Protein AF-A0A968CKF8-F1 (afdb_monomer_lite)

Structure (mmCIF, N/CA/C/O backbone):
data_AF-A0A968CKF8-F1
#
_entry.id   AF-A0A968CKF8-F1
#
loop_
_atom_site.group_PDB
_atom_site.id
_atom_site.type_symbol
_atom_site.label_atom_id
_atom_site.label_alt_id
_atom_site.label_comp_id
_atom_site.label_asym_id
_atom_site.label_entity_id
_atom_site.label_seq_id
_atom_site.pdbx_PDB_ins_code
_atom_site.Cartn_x
_atom_site.Cartn_y
_atom_site.Cartn_z
_atom_site.occupancy
_atom_site.B_iso_or_equiv
_atom_site.auth_seq_id
_atom_site.auth_comp_id
_atom_site.auth_asym_id
_atom_site.auth_atom_id
_atom_site.pdbx_PDB_model_num
ATOM 1 N N . MET A 1 1 ? 11.014 -25.000 -16.091 1.00 48.25 1 MET A N 1
ATOM 2 C CA . MET A 1 1 ? 10.231 -24.076 -15.233 1.00 48.25 1 MET A CA 1
ATOM 3 C C . MET A 1 1 ? 10.380 -24.287 -13.712 1.00 48.25 1 MET A C 1
ATOM 5 O O . MET A 1 1 ? 10.235 -23.308 -13.002 1.00 48.25 1 MET A O 1
ATOM 9 N N . ARG A 1 2 ? 10.737 -25.471 -13.169 1.00 45.28 2 ARG A N 1
ATOM 10 C CA . ARG A 1 2 ? 10.924 -25.675 -11.702 1.00 45.28 2 ARG A CA 1
ATOM 11 C C . ARG A 1 2 ? 12.274 -25.218 -11.106 1.00 45.28 2 ARG A C 1
ATOM 13 O O . ARG A 1 2 ? 12.346 -24.964 -9.912 1.00 45.28 2 ARG A O 1
ATOM 20 N N . ALA A 1 3 ? 13.331 -25.081 -11.911 1.00 46.91 3 ALA A N 1
ATOM 21 C CA . ALA A 1 3 ? 14.690 -24.826 -11.405 1.00 46.91 3 ALA A CA 1
ATOM 22 C C . ALA A 1 3 ? 14.999 -23.353 -11.050 1.00 46.91 3 ALA A C 1
ATOM 24 O O . ALA A 1 3 ? 15.989 -23.088 -10.374 1.00 46.91 3 ALA A O 1
ATOM 25 N N . GLY A 1 4 ? 14.178 -22.393 -11.494 1.00 49.25 4 GLY A N 1
ATOM 26 C CA . GLY A 1 4 ? 14.402 -20.965 -11.226 1.00 49.25 4 GLY A CA 1
ATOM 27 C C . GLY A 1 4 ? 13.931 -20.527 -9.838 1.00 49.25 4 GLY A C 1
ATOM 28 O O . GLY A 1 4 ? 14.611 -19.754 -9.174 1.00 49.25 4 GLY A O 1
ATOM 29 N N . PHE A 1 5 ? 12.807 -21.076 -9.369 1.00 45.41 5 PHE A N 1
ATOM 30 C CA . PHE A 1 5 ? 12.197 -20.666 -8.103 1.00 45.41 5 PHE A CA 1
ATOM 31 C C . PHE A 1 5 ? 13.026 -21.094 -6.883 1.00 45.41 5 PHE A C 1
ATOM 33 O O . PHE A 1 5 ? 13.242 -20.301 -5.976 1.00 45.41 5 PHE A O 1
ATOM 40 N N . PHE A 1 6 ? 13.589 -22.309 -6.887 1.00 49.12 6 PHE A N 1
ATOM 41 C CA . PHE A 1 6 ? 14.465 -22.757 -5.795 1.00 49.12 6 PHE A CA 1
ATOM 42 C C . PHE A 1 6 ? 15.816 -22.028 -5.760 1.00 49.12 6 PHE A C 1
ATOM 44 O O . PHE A 1 6 ? 16.377 -21.872 -4.682 1.00 49.12 6 PHE A O 1
ATOM 51 N N . LYS A 1 7 ? 16.316 -21.510 -6.892 1.00 48.66 7 LYS A N 1
ATOM 52 C CA . LYS A 1 7 ? 17.554 -20.709 -6.910 1.00 48.66 7 LYS A CA 1
ATOM 53 C C . LYS A 1 7 ? 17.396 -19.326 -6.271 1.00 48.66 7 LYS A C 1
ATOM 55 O O . LYS A 1 7 ? 18.380 -18.779 -5.785 1.00 48.66 7 LYS A O 1
ATOM 60 N N . PHE A 1 8 ? 16.173 -18.791 -6.213 1.00 48.59 8 PHE A N 1
ATOM 61 C CA . PHE A 1 8 ? 15.865 -17.571 -5.459 1.00 48.59 8 PHE A CA 1
ATOM 62 C C . PHE A 1 8 ? 16.032 -17.775 -3.943 1.00 48.59 8 PHE A C 1
ATOM 64 O O . PHE A 1 8 ? 16.445 -16.864 -3.236 1.00 48.59 8 PHE A O 1
ATOM 71 N N . LEU A 1 9 ? 15.786 -18.993 -3.445 1.00 49.47 9 LEU A N 1
ATOM 72 C CA . LEU A 1 9 ? 16.013 -19.345 -2.039 1.00 49.47 9 LEU A CA 1
ATOM 73 C C . LEU A 1 9 ? 17.492 -19.610 -1.716 1.00 49.47 9 LEU A C 1
ATOM 75 O O . LEU A 1 9 ? 17.856 -19.677 -0.547 1.00 49.47 9 LEU A O 1
ATOM 79 N N . THR A 1 10 ? 18.351 -19.740 -2.730 1.00 53.88 10 THR A N 1
ATOM 80 C CA . THR A 1 10 ? 19.791 -19.982 -2.564 1.00 53.88 10 THR A CA 1
ATOM 81 C C . THR A 1 10 ? 20.634 -18.766 -2.943 1.00 53.88 10 THR A C 1
ATOM 83 O O . THR A 1 10 ? 21.765 -18.935 -3.402 1.00 53.88 10 THR A O 1
ATOM 86 N N . VAL A 1 11 ? 20.111 -17.540 -2.797 1.00 54.94 11 VAL A N 1
ATOM 87 C CA . VAL A 1 11 ? 20.952 -16.336 -2.882 1.00 54.94 11 VAL A CA 1
ATOM 88 C C . VAL A 1 11 ? 22.049 -16.490 -1.825 1.00 54.94 11 VAL A C 1
ATOM 90 O O . VAL A 1 11 ? 21.721 -16.672 -0.648 1.00 54.94 11 VAL A O 1
ATOM 93 N N . PRO A 1 12 ? 23.340 -16.482 -2.204 1.00 51.28 12 PRO A N 1
ATOM 94 C CA . PRO A 1 12 ? 24.412 -16.645 -1.239 1.00 51.28 12 PRO A CA 1
ATOM 95 C C . PRO A 1 12 ? 24.326 -15.480 -0.251 1.00 51.28 12 PRO A C 1
ATOM 97 O O . PRO A 1 12 ? 24.642 -14.343 -0.589 1.00 51.28 12 PRO A O 1
ATOM 100 N N . CYS A 1 13 ? 23.884 -15.767 0.977 1.00 57.72 13 CYS A N 1
ATOM 101 C CA . CYS A 1 13 ? 23.745 -14.832 2.101 1.00 57.72 13 CYS A CA 1
ATOM 102 C C . CYS A 1 13 ? 25.108 -14.344 2.626 1.00 57.72 13 CYS A C 1
ATOM 104 O O . CYS A 1 13 ? 25.319 -14.214 3.828 1.00 57.72 13 CYS A O 1
ATOM 106 N N . ARG A 1 14 ? 26.078 -14.142 1.734 1.00 64.44 14 ARG A N 1
ATOM 107 C CA . ARG A 1 14 ? 27.457 -13.824 2.085 1.00 64.44 14 ARG A CA 1
ATOM 108 C C . ARG A 1 14 ? 27.617 -12.357 2.481 1.00 64.44 14 ARG A C 1
ATOM 110 O O . ARG A 1 14 ? 28.500 -12.052 3.272 1.00 64.44 14 ARG A O 1
ATOM 117 N N . ASP A 1 15 ? 26.755 -11.472 1.980 1.00 77.19 15 ASP A N 1
ATOM 118 C CA . ASP A 1 15 ? 26.669 -10.099 2.472 1.00 77.19 15 ASP A CA 1
ATOM 119 C C . ASP A 1 15 ? 25.696 -10.030 3.659 1.00 77.19 15 ASP A C 1
ATOM 121 O O . ASP A 1 15 ? 24.471 -10.115 3.508 1.00 77.19 15 ASP A O 1
ATOM 125 N N . THR A 1 16 ? 26.254 -9.863 4.858 1.00 80.94 16 THR A N 1
ATOM 126 C CA . THR A 1 16 ? 25.508 -9.723 6.114 1.00 80.94 16 THR A CA 1
ATOM 127 C C . THR A 1 16 ? 24.508 -8.569 6.085 1.00 80.94 16 THR A C 1
ATOM 129 O O . THR A 1 16 ? 23.490 -8.644 6.775 1.00 80.94 16 THR A O 1
ATOM 132 N N . ARG A 1 17 ? 24.735 -7.523 5.278 1.00 77.19 17 ARG A N 1
ATOM 133 C CA . ARG A 1 17 ? 23.826 -6.368 5.168 1.00 77.19 17 ARG A CA 1
ATOM 134 C C . ARG A 1 17 ? 22.555 -6.731 4.411 1.00 77.19 17 ARG A C 1
ATOM 136 O O . ARG A 1 17 ? 21.459 -6.414 4.867 1.00 77.19 17 ARG A O 1
ATOM 143 N N . ILE A 1 18 ? 22.697 -7.427 3.281 1.00 72.25 18 ILE A N 1
ATOM 144 C CA . ILE A 1 18 ? 21.557 -7.896 2.480 1.00 72.25 18 ILE A CA 1
ATOM 145 C C . ILE A 1 18 ? 20.748 -8.907 3.289 1.00 72.25 18 ILE A C 1
ATOM 147 O O . ILE A 1 18 ? 19.523 -8.814 3.339 1.00 72.25 18 ILE A O 1
ATOM 151 N N . PHE A 1 19 ? 21.426 -9.824 3.981 1.00 77.75 19 PHE A N 1
ATOM 152 C CA . PHE A 1 19 ? 20.761 -10.778 4.862 1.00 77.75 19 PHE A CA 1
ATOM 153 C C . PHE A 1 19 ? 19.977 -10.077 5.980 1.00 77.75 19 PHE A C 1
ATOM 155 O O . PHE A 1 19 ? 18.804 -10.383 6.181 1.00 77.75 19 PHE A O 1
ATOM 162 N N . ALA A 1 20 ? 20.572 -9.088 6.656 1.00 80.00 20 ALA A N 1
ATOM 163 C CA . ALA A 1 20 ? 19.886 -8.316 7.691 1.00 80.00 20 ALA A CA 1
ATOM 164 C C . ALA A 1 20 ? 18.645 -7.583 7.150 1.00 80.00 20 ALA A C 1
ATOM 166 O O . ALA A 1 20 ? 17.598 -7.599 7.797 1.00 80.00 20 ALA A O 1
ATOM 167 N N . LEU A 1 21 ? 18.728 -6.997 5.949 1.00 73.38 21 LEU A N 1
ATOM 168 C CA . LEU A 1 21 ? 17.579 -6.371 5.288 1.00 73.38 21 LEU A CA 1
ATOM 169 C C . LEU A 1 21 ? 16.483 -7.390 4.957 1.00 73.38 21 LEU A C 1
ATOM 171 O O . LEU A 1 21 ? 15.316 -7.132 5.243 1.00 73.38 21 LEU A O 1
ATOM 175 N N . LEU A 1 22 ? 16.838 -8.554 4.406 1.00 78.06 22 LEU A N 1
ATOM 176 C CA . LEU A 1 22 ? 15.876 -9.619 4.106 1.00 78.06 22 LEU A CA 1
ATOM 177 C C . LEU A 1 22 ? 15.194 -10.146 5.370 1.00 78.06 22 LEU A C 1
ATOM 179 O O . LEU A 1 22 ? 13.980 -10.332 5.366 1.00 78.06 22 LEU A O 1
ATOM 183 N N . VAL A 1 23 ? 15.945 -10.339 6.457 1.00 83.38 23 VAL A N 1
ATOM 184 C CA . VAL A 1 23 ? 15.391 -10.742 7.757 1.00 83.38 23 VAL A CA 1
ATOM 185 C C . VAL A 1 23 ? 14.448 -9.668 8.293 1.00 83.38 23 VAL A C 1
ATOM 187 O O . VAL A 1 23 ? 13.343 -9.995 8.718 1.00 83.38 23 VAL A O 1
ATOM 190 N N . PHE A 1 24 ? 14.836 -8.393 8.229 1.00 83.00 24 PHE A N 1
ATOM 191 C CA . PHE A 1 24 ? 14.003 -7.283 8.690 1.00 83.00 24 PHE A CA 1
ATOM 192 C C . PHE A 1 24 ? 12.686 -7.184 7.904 1.00 83.00 24 PHE A C 1
ATOM 194 O O . PHE A 1 24 ? 11.608 -7.141 8.498 1.00 83.00 24 PHE A O 1
ATOM 201 N N . PHE A 1 25 ? 12.755 -7.208 6.571 1.00 79.44 25 PHE A N 1
ATOM 202 C CA . PHE A 1 25 ? 11.571 -7.159 5.711 1.00 79.44 25 PHE A CA 1
ATOM 203 C C . PHE A 1 25 ? 10.705 -8.411 5.836 1.00 79.44 25 PHE A C 1
ATOM 205 O O . PHE A 1 25 ? 9.482 -8.302 5.912 1.00 79.44 25 PHE A O 1
ATOM 212 N N . GLY A 1 26 ? 11.328 -9.588 5.900 1.00 82.56 26 GLY A N 1
ATOM 213 C CA . GLY A 1 26 ? 10.639 -10.858 6.098 1.00 82.56 26 GLY A CA 1
ATOM 214 C C . GLY A 1 26 ? 9.898 -10.902 7.432 1.00 82.56 26 GLY A C 1
ATOM 215 O O . GLY A 1 26 ? 8.732 -11.287 7.466 1.00 82.56 26 GLY A O 1
ATOM 216 N N . ALA A 1 27 ? 10.527 -10.433 8.512 1.00 84.25 27 ALA A N 1
ATOM 217 C CA . ALA A 1 27 ? 9.891 -10.316 9.820 1.00 84.25 27 ALA A CA 1
ATOM 218 C C . ALA A 1 27 ? 8.735 -9.303 9.804 1.00 84.25 27 ALA A C 1
ATOM 220 O O . ALA A 1 27 ? 7.652 -9.616 10.293 1.00 84.25 27 ALA A O 1
ATOM 221 N N . GLY A 1 28 ? 8.923 -8.125 9.197 1.00 81.31 28 GLY A N 1
ATOM 222 C CA . GLY A 1 28 ? 7.862 -7.120 9.052 1.00 81.31 28 GLY A CA 1
ATOM 223 C C . GLY A 1 28 ? 6.651 -7.638 8.268 1.00 81.31 28 GLY A C 1
ATOM 224 O O . GLY A 1 28 ? 5.506 -7.439 8.682 1.00 81.31 28 GLY A O 1
ATOM 225 N N . LEU A 1 29 ? 6.891 -8.379 7.184 1.00 83.00 29 LEU A N 1
ATOM 226 C CA . LEU A 1 29 ? 5.844 -9.030 6.395 1.00 83.00 29 LEU A CA 1
ATOM 227 C C . LEU A 1 29 ? 5.144 -10.143 7.189 1.00 83.00 29 LEU A C 1
ATOM 229 O O . LEU A 1 29 ? 3.917 -10.182 7.231 1.00 83.00 29 LEU A O 1
ATOM 233 N N . ALA A 1 30 ? 5.904 -11.016 7.853 1.00 84.38 30 ALA A N 1
ATOM 234 C CA . ALA A 1 30 ? 5.351 -12.095 8.668 1.00 84.38 30 ALA A CA 1
ATOM 235 C C . ALA A 1 30 ? 4.478 -11.555 9.809 1.00 84.38 30 ALA A C 1
ATOM 237 O O . ALA A 1 30 ? 3.377 -12.058 10.023 1.00 84.38 30 ALA A O 1
ATOM 238 N N . LEU A 1 31 ? 4.923 -10.493 10.488 1.00 84.50 31 LEU A N 1
ATOM 239 C CA . LEU A 1 31 ? 4.135 -9.802 11.508 1.00 84.50 31 LEU A CA 1
ATOM 240 C C . LEU A 1 31 ? 2.867 -9.186 10.913 1.00 84.50 31 LEU A C 1
ATOM 242 O O . LEU A 1 31 ? 1.794 -9.334 11.494 1.00 84.50 31 LEU A O 1
ATOM 246 N N . SER A 1 32 ? 2.963 -8.552 9.742 1.00 83.69 32 SER A N 1
ATOM 247 C CA . SER A 1 32 ? 1.799 -7.978 9.054 1.00 83.69 32 SER A CA 1
ATOM 248 C C . SER A 1 32 ? 0.751 -9.051 8.739 1.00 83.69 32 SER A C 1
ATOM 250 O O . SER A 1 32 ? -0.426 -8.865 9.039 1.00 83.69 32 SER A O 1
ATOM 252 N N . ILE A 1 33 ? 1.177 -10.209 8.224 1.00 84.31 33 ILE A N 1
ATOM 253 C CA . ILE A 1 33 ? 0.296 -11.352 7.942 1.00 84.31 33 ILE A CA 1
ATOM 254 C C . ILE A 1 33 ? -0.290 -11.920 9.240 1.00 84.31 33 ILE A C 1
ATOM 256 O O . ILE A 1 33 ? -1.497 -12.128 9.335 1.00 84.31 33 ILE A O 1
ATOM 260 N N . PHE A 1 34 ? 0.538 -12.145 10.261 1.00 87.19 34 PHE A N 1
ATOM 261 C CA . PHE A 1 34 ? 0.093 -12.675 11.551 1.00 87.19 34 PHE A CA 1
ATOM 262 C C . PHE A 1 34 ? -0.980 -11.787 12.199 1.00 87.19 34 PHE A C 1
ATOM 264 O O . PHE A 1 34 ? -1.993 -12.288 12.695 1.00 87.19 34 PHE A O 1
ATOM 271 N N . HIS A 1 35 ? -0.793 -10.467 12.149 1.00 84.94 35 HIS A N 1
ATOM 272 C CA . HIS A 1 35 ? -1.749 -9.505 12.691 1.00 84.94 35 HIS A CA 1
ATOM 273 C C . HIS A 1 35 ? -3.068 -9.462 11.925 1.00 84.94 35 HIS A C 1
ATOM 275 O O . HIS A 1 35 ? -4.102 -9.207 12.533 1.00 84.94 35 HIS A O 1
ATOM 281 N N . VAL A 1 36 ? -3.053 -9.731 10.622 1.00 84.69 36 VAL A N 1
ATOM 282 C CA . VAL A 1 36 ? -4.278 -9.815 9.818 1.00 84.69 36 VAL A CA 1
ATOM 283 C C . VAL A 1 36 ? -5.160 -10.997 10.252 1.00 84.69 36 VAL A C 1
ATOM 285 O O . VAL A 1 36 ? -6.382 -10.911 10.160 1.00 84.69 36 VAL A O 1
ATOM 288 N N . PHE A 1 37 ? -4.572 -12.077 10.777 1.00 85.88 37 PHE A N 1
ATOM 289 C CA . PHE A 1 37 ? -5.315 -13.269 11.209 1.00 85.88 37 PHE A CA 1
ATOM 290 C C . PHE A 1 37 ? -5.621 -13.338 12.711 1.00 85.88 37 PHE A C 1
ATOM 292 O O . PHE A 1 37 ? -6.388 -14.210 13.126 1.00 85.88 37 PHE A O 1
ATOM 299 N N . THR A 1 38 ? -5.044 -12.452 13.524 1.00 88.25 38 THR A N 1
ATOM 300 C CA . THR A 1 38 ? -5.161 -12.510 14.987 1.00 88.25 38 THR A CA 1
ATOM 301 C C . THR A 1 38 ? -6.101 -11.426 15.509 1.00 88.25 38 THR A C 1
ATOM 303 O O . THR A 1 38 ? -5.867 -10.243 15.292 1.00 88.25 38 THR A O 1
ATOM 306 N N . ASP A 1 39 ? -7.112 -11.822 16.287 1.00 83.12 39 ASP A N 1
ATOM 307 C CA . ASP A 1 39 ? -8.169 -10.947 16.833 1.00 83.12 39 ASP A CA 1
ATOM 308 C C . ASP A 1 39 ? -7.719 -10.065 18.019 1.00 83.12 39 ASP A C 1
ATOM 310 O O . ASP A 1 39 ? -8.491 -9.755 18.927 1.00 83.12 39 ASP A O 1
ATOM 314 N N . ARG A 1 40 ? -6.445 -9.676 18.055 1.00 88.44 40 ARG A N 1
ATOM 315 C CA . ARG A 1 40 ? -5.859 -8.936 19.174 1.00 88.44 40 ARG A CA 1
ATOM 316 C C . ARG A 1 40 ? -5.885 -7.436 18.889 1.00 88.44 40 ARG A C 1
ATOM 318 O O . ARG A 1 40 ? -5.456 -7.005 17.821 1.00 88.44 40 ARG A O 1
ATOM 325 N N . GLN A 1 41 ? -6.305 -6.639 19.875 1.00 90.25 41 GLN A N 1
ATOM 326 C CA . GLN A 1 41 ? -6.115 -5.187 19.832 1.00 90.25 41 GLN A CA 1
ATOM 327 C C . GLN A 1 41 ? -4.625 -4.867 19.690 1.00 90.25 41 GLN A C 1
ATOM 329 O O . GLN A 1 41 ? -3.804 -5.338 20.484 1.00 90.25 41 GLN A O 1
ATOM 334 N N . LYS A 1 42 ? -4.279 -4.083 18.669 1.00 89.25 42 LYS A N 1
ATOM 335 C CA . LYS A 1 42 ? -2.885 -3.766 18.361 1.00 89.25 42 LYS A CA 1
ATOM 336 C C . LYS A 1 42 ? -2.367 -2.758 19.377 1.00 89.25 42 LYS A C 1
ATOM 338 O O . LYS A 1 42 ? -2.994 -1.724 19.622 1.00 89.25 42 LYS A O 1
ATOM 343 N N . SER A 1 43 ? -1.202 -3.028 19.954 1.00 92.25 43 SER A N 1
ATOM 344 C CA . SER A 1 43 ? -0.551 -2.050 20.827 1.00 92.25 43 SER A CA 1
ATOM 345 C C . SER A 1 43 ? -0.118 -0.814 20.025 1.00 92.25 43 SER A C 1
ATOM 347 O O . SER A 1 43 ? 0.108 -0.884 18.816 1.00 92.25 43 SER A O 1
ATOM 349 N N . ARG A 1 44 ? 0.061 0.334 20.693 1.00 92.62 44 ARG A N 1
ATOM 350 C CA . ARG A 1 44 ? 0.570 1.554 20.032 1.00 92.62 44 ARG A CA 1
ATOM 351 C C . ARG A 1 44 ? 1.895 1.317 19.307 1.00 92.62 44 ARG A C 1
ATOM 353 O O . ARG A 1 44 ? 2.085 1.815 18.204 1.00 92.62 44 ARG A O 1
ATOM 360 N N . ILE A 1 45 ? 2.787 0.528 19.907 1.00 93.12 45 ILE A N 1
ATOM 361 C CA . ILE A 1 45 ? 4.093 0.199 19.326 1.00 93.12 45 ILE A CA 1
ATOM 362 C C . ILE A 1 45 ? 3.918 -0.624 18.045 1.00 93.12 45 ILE A C 1
ATOM 364 O O . ILE A 1 45 ? 4.546 -0.306 17.040 1.00 93.12 45 ILE A O 1
ATOM 368 N N . GLU A 1 46 ? 3.035 -1.628 18.047 1.00 89.44 46 GLU A N 1
ATOM 369 C CA . GLU A 1 46 ? 2.731 -2.433 16.852 1.00 89.44 46 GLU A CA 1
ATOM 370 C C . GLU A 1 46 ? 2.168 -1.557 15.722 1.00 89.44 46 GLU A C 1
ATOM 372 O O . GLU A 1 46 ? 2.619 -1.654 14.581 1.00 89.44 46 GLU A O 1
ATOM 377 N N . LYS A 1 47 ? 1.250 -0.636 16.043 1.00 90.31 47 LYS A N 1
ATOM 378 C CA . LYS A 1 47 ? 0.693 0.326 15.079 1.00 90.31 47 LYS A CA 1
ATOM 379 C C . LYS A 1 47 ? 1.773 1.228 14.468 1.00 90.31 47 LYS A C 1
ATOM 381 O O . LYS A 1 47 ? 1.807 1.403 13.249 1.00 90.31 47 LYS A O 1
ATOM 386 N N . TYR A 1 48 ? 2.687 1.759 15.283 1.00 91.88 48 TYR A N 1
ATOM 387 C CA . TYR A 1 48 ? 3.813 2.553 14.780 1.00 91.88 48 TYR A CA 1
ATOM 388 C C . TYR A 1 48 ? 4.796 1.722 13.955 1.00 91.88 48 TYR A C 1
ATOM 390 O O . TYR A 1 48 ? 5.286 2.210 12.939 1.00 91.88 48 TYR A O 1
ATOM 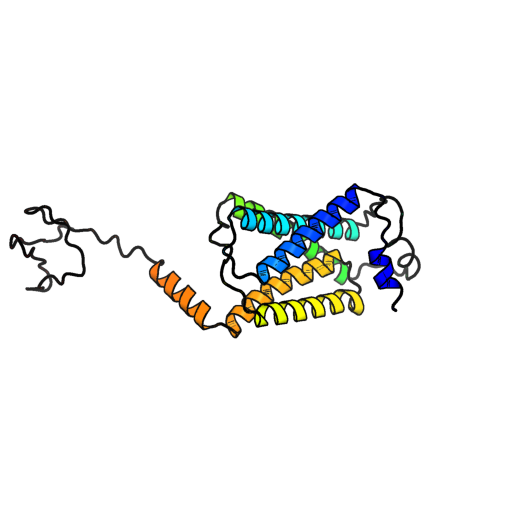398 N N . ALA A 1 49 ? 5.054 0.470 14.338 1.00 90.19 49 ALA A N 1
ATOM 399 C CA . ALA A 1 49 ? 5.910 -0.432 13.575 1.00 90.19 49 ALA A CA 1
ATOM 400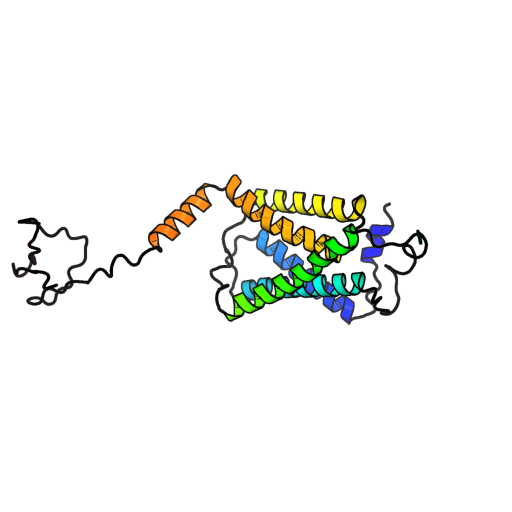 C C . ALA A 1 49 ? 5.316 -0.746 12.191 1.00 90.19 49 ALA A C 1
ATOM 402 O O . ALA A 1 49 ? 6.045 -0.725 11.202 1.00 90.19 49 ALA A O 1
ATOM 403 N N . MET A 1 50 ? 3.997 -0.959 12.097 1.00 90.31 50 MET A N 1
ATOM 404 C CA . MET A 1 50 ? 3.297 -1.135 10.817 1.00 90.31 50 MET A CA 1
ATOM 405 C C . MET A 1 50 ? 3.400 0.110 9.931 1.00 90.31 50 MET A C 1
ATOM 407 O O . MET A 1 50 ? 3.731 -0.003 8.751 1.00 90.31 50 MET A O 1
ATOM 411 N N . LEU A 1 51 ? 3.163 1.300 10.496 1.00 90.75 51 LEU A N 1
ATOM 412 C CA . LEU A 1 51 ? 3.298 2.560 9.761 1.00 90.75 51 LEU A CA 1
ATOM 413 C C . LEU A 1 51 ? 4.738 2.767 9.274 1.00 90.75 51 LEU A C 1
ATOM 415 O O . LEU A 1 51 ? 4.958 3.086 8.108 1.00 90.75 51 LEU A O 1
ATOM 419 N N . PHE A 1 52 ? 5.721 2.538 10.147 1.00 91.25 52 PHE A N 1
ATOM 420 C CA . PHE A 1 52 ? 7.138 2.629 9.805 1.00 91.25 52 PHE A CA 1
ATOM 421 C C . PHE A 1 52 ? 7.511 1.658 8.680 1.00 91.25 52 PHE A C 1
ATOM 423 O O . PHE A 1 52 ? 8.165 2.054 7.715 1.00 91.25 52 PHE A O 1
ATOM 430 N N . PHE A 1 53 ? 7.050 0.408 8.763 1.00 90.12 53 PHE A N 1
ATOM 431 C CA . PHE A 1 53 ? 7.250 -0.590 7.717 1.00 90.12 53 PHE A CA 1
ATOM 432 C C . PHE A 1 53 ? 6.643 -0.142 6.381 1.00 90.12 53 PHE A C 1
ATOM 434 O O . PHE A 1 53 ? 7.321 -0.209 5.357 1.00 90.12 53 PHE A O 1
ATOM 441 N N . ALA A 1 54 ? 5.412 0.378 6.386 1.00 89.62 54 ALA A N 1
ATOM 442 C CA . ALA A 1 54 ? 4.754 0.878 5.181 1.00 89.62 54 ALA A CA 1
ATOM 443 C C . ALA A 1 54 ? 5.522 2.049 4.544 1.00 89.62 54 ALA A C 1
ATOM 445 O O . ALA A 1 54 ? 5.725 2.067 3.328 1.00 89.62 54 ALA A O 1
ATOM 446 N N . VAL A 1 55 ? 5.997 3.002 5.352 1.00 92.19 55 VAL A N 1
ATOM 447 C CA . VAL A 1 55 ? 6.822 4.134 4.894 1.00 92.19 55 VAL A CA 1
ATOM 448 C C . VAL A 1 55 ? 8.129 3.634 4.274 1.00 92.19 55 VAL A C 1
ATOM 450 O O . VAL A 1 55 ? 8.466 4.013 3.152 1.00 92.19 55 VAL A O 1
ATOM 453 N N . MET A 1 56 ? 8.835 2.731 4.960 1.00 90.94 56 MET A N 1
ATOM 454 C CA . MET A 1 56 ? 10.101 2.166 4.485 1.00 90.94 56 MET A CA 1
ATOM 455 C C . MET A 1 56 ? 9.937 1.355 3.197 1.00 90.94 56 MET A C 1
ATOM 457 O O . MET A 1 56 ? 10.743 1.504 2.277 1.00 90.94 56 MET A O 1
ATOM 461 N N . ALA A 1 57 ? 8.893 0.528 3.099 1.00 87.06 57 ALA A N 1
ATOM 462 C CA . ALA A 1 57 ? 8.602 -0.259 1.905 1.00 87.06 57 ALA A CA 1
ATOM 463 C C . ALA A 1 57 ? 8.333 0.643 0.690 1.00 87.06 57 ALA A C 1
ATOM 465 O O . ALA A 1 57 ? 8.920 0.427 -0.371 1.00 87.06 57 ALA A O 1
ATOM 466 N N . ASN A 1 58 ? 7.516 1.690 0.857 1.00 88.62 58 ASN A N 1
ATOM 467 C CA . ASN A 1 58 ? 7.250 2.668 -0.201 1.00 88.62 58 ASN A CA 1
ATOM 468 C C . ASN A 1 58 ? 8.522 3.424 -0.609 1.00 88.62 58 ASN A C 1
ATOM 470 O O . ASN A 1 58 ? 8.811 3.530 -1.802 1.00 88.62 58 ASN A O 1
ATOM 474 N N . ALA A 1 59 ? 9.313 3.894 0.360 1.00 90.38 59 ALA A N 1
ATOM 475 C CA . ALA A 1 59 ? 10.564 4.599 0.090 1.00 90.38 59 ALA A CA 1
ATOM 476 C C . ALA A 1 59 ? 11.545 3.728 -0.709 1.00 90.38 59 ALA A C 1
ATOM 478 O O . ALA A 1 59 ? 12.046 4.154 -1.749 1.00 90.38 59 ALA A O 1
ATOM 479 N N . ILE A 1 60 ? 11.777 2.490 -0.266 1.00 87.06 60 ILE A N 1
ATOM 480 C CA . ILE A 1 60 ? 12.702 1.565 -0.929 1.00 87.06 60 ILE A CA 1
ATOM 481 C C . ILE A 1 60 ? 12.203 1.205 -2.330 1.00 87.06 60 ILE A C 1
ATOM 483 O O . ILE A 1 60 ? 12.988 1.259 -3.274 1.00 87.06 60 ILE A O 1
ATOM 487 N N . CYS A 1 61 ? 10.912 0.917 -2.506 1.00 86.62 61 CYS A N 1
ATOM 488 C CA . CYS A 1 61 ? 10.368 0.607 -3.829 1.00 86.62 61 CYS A CA 1
ATOM 489 C C . CYS A 1 61 ? 10.457 1.805 -4.782 1.00 86.62 61 CYS A C 1
ATOM 491 O O . CYS A 1 61 ? 10.847 1.635 -5.936 1.00 86.62 61 CYS A O 1
ATOM 493 N N . GLY A 1 62 ? 10.154 3.014 -4.299 1.00 86.88 62 GLY A N 1
ATOM 494 C CA . GLY A 1 62 ? 10.290 4.252 -5.068 1.00 86.88 62 GLY A CA 1
ATOM 495 C C . GLY A 1 62 ? 11.736 4.528 -5.488 1.00 86.88 62 GLY A C 1
ATOM 496 O O . GLY A 1 62 ? 11.990 4.801 -6.661 1.00 86.88 62 GLY A O 1
ATOM 497 N N . ILE A 1 63 ? 12.699 4.386 -4.570 1.00 86.38 63 ILE A N 1
ATOM 498 C CA . ILE A 1 63 ? 14.126 4.588 -4.862 1.00 86.38 63 ILE A CA 1
ATOM 499 C C . ILE A 1 63 ? 14.635 3.529 -5.846 1.00 86.38 63 ILE A C 1
ATOM 501 O O . ILE A 1 63 ? 15.216 3.887 -6.867 1.00 86.38 63 ILE A O 1
ATOM 505 N N . LEU A 1 64 ? 14.396 2.240 -5.587 1.00 83.75 64 LEU A N 1
ATOM 506 C CA . LEU A 1 64 ? 14.894 1.156 -6.442 1.00 83.75 64 LEU A CA 1
ATOM 507 C C . LEU A 1 64 ? 14.297 1.208 -7.850 1.00 83.75 64 LEU A C 1
ATOM 509 O O . LEU A 1 64 ? 15.022 1.030 -8.828 1.00 83.75 64 LEU A O 1
ATOM 513 N N . ALA A 1 65 ? 13.001 1.499 -7.971 1.00 83.12 65 ALA A N 1
ATOM 514 C CA . ALA A 1 65 ? 12.376 1.654 -9.276 1.00 83.12 65 ALA A CA 1
ATOM 515 C C . ALA A 1 65 ? 12.891 2.905 -10.012 1.00 83.12 65 ALA A C 1
ATOM 517 O O . ALA A 1 65 ? 13.107 2.849 -11.220 1.00 83.12 65 ALA A O 1
ATOM 518 N N . SER A 1 66 ? 13.162 4.004 -9.298 1.00 84.19 66 SER A N 1
ATOM 519 C CA . SER A 1 66 ? 13.761 5.209 -9.895 1.00 84.19 66 SER A CA 1
ATOM 520 C C . SER A 1 66 ? 15.187 4.956 -10.388 1.00 84.19 66 SER A C 1
ATOM 522 O O . SER A 1 66 ? 15.513 5.329 -11.511 1.00 84.19 66 SER A O 1
ATOM 524 N N . LEU A 1 67 ? 16.022 4.276 -9.593 1.00 83.00 67 LEU A N 1
ATOM 525 C CA . LEU A 1 67 ? 17.386 3.901 -9.989 1.00 83.00 67 LEU A CA 1
ATOM 526 C C . LEU A 1 67 ? 17.387 3.011 -11.237 1.00 83.00 67 LEU A C 1
ATOM 528 O O . LEU A 1 67 ? 18.171 3.248 -12.155 1.00 83.00 67 LEU A O 1
ATOM 532 N N . HIS A 1 68 ? 16.468 2.042 -11.294 1.00 80.94 68 HIS A N 1
ATOM 533 C CA . HIS A 1 68 ? 16.291 1.179 -12.459 1.00 80.94 68 HIS A CA 1
ATOM 534 C C . HIS A 1 68 ? 15.915 1.979 -13.716 1.00 80.94 68 HIS A C 1
ATOM 536 O O . HIS A 1 68 ? 16.520 1.782 -14.766 1.00 80.94 68 HIS A O 1
ATOM 542 N N . ILE A 1 69 ? 14.946 2.899 -13.626 1.00 77.44 69 ILE A N 1
ATOM 543 C CA . ILE A 1 69 ? 14.498 3.674 -14.797 1.00 77.44 69 ILE A CA 1
ATOM 544 C C . ILE A 1 69 ? 15.548 4.694 -15.250 1.00 77.44 69 ILE A C 1
ATOM 546 O O . ILE A 1 69 ? 15.706 4.914 -16.447 1.00 77.44 69 ILE A O 1
ATOM 550 N N . LEU A 1 70 ? 16.294 5.298 -14.322 1.00 79.62 70 LEU A N 1
ATOM 551 C CA . LEU A 1 70 ? 17.357 6.248 -14.660 1.00 79.62 70 LEU A CA 1
ATOM 552 C C . LEU A 1 70 ? 18.570 5.582 -15.326 1.00 79.62 70 LEU A C 1
ATOM 554 O O . LEU A 1 70 ? 19.536 6.272 -15.647 1.00 79.62 70 LEU A O 1
ATOM 558 N N . GLY A 1 71 ? 18.564 4.254 -15.497 1.00 74.94 71 GLY A N 1
ATOM 559 C CA . GLY A 1 71 ? 19.713 3.523 -16.020 1.00 74.94 71 GLY A CA 1
ATOM 560 C C . GLY A 1 71 ? 20.942 3.660 -15.120 1.00 74.94 71 GLY A C 1
ATOM 561 O O . GLY A 1 71 ? 22.049 3.321 -15.540 1.00 74.94 71 GLY A O 1
ATOM 562 N N . ILE A 1 72 ? 20.758 4.129 -13.875 1.00 72.38 72 ILE A N 1
ATOM 563 C CA . ILE A 1 72 ? 21.774 4.101 -12.826 1.00 72.38 72 ILE A CA 1
ATOM 564 C C . ILE A 1 72 ? 21.819 2.647 -12.381 1.00 72.38 72 ILE A C 1
ATOM 566 O O . ILE A 1 72 ? 21.293 2.258 -11.339 1.00 72.38 72 ILE A O 1
ATOM 570 N N . SER A 1 73 ? 22.401 1.828 -13.255 1.00 58.38 73 SER A N 1
ATOM 571 C CA . SER A 1 73 ? 22.796 0.469 -12.966 1.00 58.38 73 SER A CA 1
ATOM 572 C C . SER A 1 73 ? 23.743 0.584 -11.788 1.00 58.38 73 SER A C 1
ATOM 574 O O . SER A 1 73 ? 24.909 0.963 -11.929 1.00 58.38 73 SER A O 1
ATOM 576 N N . THR A 1 74 ? 23.203 0.372 -10.590 1.00 53.09 74 THR A N 1
ATOM 577 C CA . THR A 1 74 ? 23.995 0.207 -9.390 1.00 53.09 74 THR A CA 1
ATOM 578 C C . THR A 1 74 ? 24.816 -1.042 -9.647 1.00 53.09 74 THR A C 1
ATOM 580 O O . THR A 1 74 ? 24.379 -2.165 -9.414 1.00 53.09 74 THR A O 1
ATOM 583 N N . LYS A 1 75 ? 26.016 -0.852 -10.197 1.00 47.56 75 LYS A N 1
ATOM 584 C CA . LYS A 1 75 ? 27.077 -1.846 -10.145 1.00 47.56 75 LYS A CA 1
ATOM 585 C C . LYS A 1 75 ? 27.380 -2.058 -8.663 1.00 47.56 75 LYS A C 1
ATOM 587 O O . LYS A 1 75 ? 28.254 -1.412 -8.096 1.00 47.56 75 LYS A O 1
ATOM 592 N N . ALA A 1 76 ? 26.582 -2.897 -8.022 1.00 50.47 76 ALA A N 1
ATOM 593 C CA . ALA A 1 76 ? 26.834 -3.462 -6.716 1.00 50.47 76 ALA A CA 1
ATOM 594 C C . ALA A 1 76 ? 27.070 -4.966 -6.904 1.00 50.47 76 ALA A C 1
ATOM 596 O O . ALA A 1 76 ? 26.488 -5.578 -7.803 1.00 50.47 76 ALA A O 1
ATOM 597 N N . PRO A 1 77 ? 28.000 -5.517 -6.115 1.00 47.00 77 PRO A N 1
ATOM 598 C CA . PRO A 1 77 ? 28.917 -6.550 -6.546 1.00 47.00 77 PRO A CA 1
ATOM 599 C C . PRO A 1 77 ? 28.226 -7.900 -6.648 1.00 47.00 77 PRO A C 1
ATOM 601 O O . PRO A 1 77 ? 27.409 -8.296 -5.820 1.00 47.00 77 PRO A O 1
ATOM 604 N N . ASP A 1 78 ? 28.604 -8.584 -7.708 1.00 52.75 78 ASP A N 1
ATOM 605 C CA . ASP A 1 78 ? 28.172 -9.895 -8.137 1.00 52.75 78 ASP A CA 1
ATOM 606 C C . ASP A 1 78 ? 27.967 -10.880 -6.979 1.00 52.75 78 ASP A C 1
ATOM 608 O O . ASP A 1 78 ? 28.897 -11.292 -6.287 1.00 52.75 78 ASP A O 1
ATOM 612 N N . ALA A 1 79 ? 26.736 -11.366 -6.862 1.00 48.34 79 ALA A N 1
ATOM 613 C CA . ALA A 1 79 ? 26.429 -12.608 -7.553 1.00 48.34 79 ALA A CA 1
ATOM 614 C C . ALA A 1 79 ? 24.909 -12.779 -7.744 1.00 48.34 79 ALA A C 1
ATOM 616 O O . ALA A 1 79 ? 24.165 -13.063 -6.811 1.00 48.34 79 ALA A O 1
ATOM 617 N N . PHE A 1 80 ? 24.507 -12.779 -9.020 1.00 52.50 80 PHE A N 1
ATOM 618 C CA . PHE A 1 80 ? 23.623 -13.821 -9.562 1.00 52.50 80 PHE A CA 1
ATOM 619 C C . PHE A 1 80 ? 22.091 -13.615 -9.646 1.00 52.50 80 PHE A C 1
ATOM 621 O O . PHE A 1 80 ? 21.361 -14.589 -9.465 1.00 52.50 80 PHE A O 1
ATOM 628 N N . PHE A 1 81 ? 21.565 -12.441 -10.049 1.00 49.22 81 PHE A N 1
ATOM 629 C CA . PHE A 1 81 ? 20.177 -12.438 -10.580 1.00 49.22 81 PHE A CA 1
ATOM 630 C C . PHE A 1 81 ? 19.762 -11.458 -11.695 1.00 49.22 81 PHE A C 1
ATOM 632 O O . PHE A 1 81 ? 18.698 -11.659 -12.262 1.00 49.22 81 PHE A O 1
ATOM 639 N N . ILE A 1 82 ? 20.537 -10.454 -12.109 1.00 49.25 82 ILE A N 1
ATOM 640 C CA . ILE A 1 82 ? 20.051 -9.535 -13.175 1.00 49.25 82 ILE A CA 1
ATOM 641 C C . ILE A 1 82 ? 21.007 -9.433 -14.376 1.00 49.25 82 ILE A C 1
ATOM 643 O O . ILE A 1 82 ? 20.604 -9.080 -15.478 1.00 49.25 82 ILE A O 1
ATOM 647 N N . LEU A 1 83 ? 22.257 -9.867 -14.222 1.00 46.03 83 LEU A N 1
ATOM 648 C CA . LEU A 1 83 ? 23.370 -9.411 -15.059 1.00 46.03 83 LEU A CA 1
ATOM 649 C C . LEU A 1 83 ? 23.725 -10.261 -16.295 1.00 46.03 83 LEU A C 1
ATOM 651 O O . LEU A 1 83 ? 24.876 -10.226 -16.709 1.00 46.03 83 LEU A O 1
ATOM 655 N N . ARG A 1 84 ? 22.815 -11.032 -16.917 1.00 45.19 84 ARG A N 1
ATOM 656 C CA . ARG A 1 84 ? 23.163 -11.620 -18.243 1.00 45.19 84 ARG A CA 1
ATOM 657 C C . ARG A 1 84 ? 22.052 -12.097 -19.179 1.00 45.19 84 ARG A C 1
ATOM 659 O O . ARG A 1 84 ? 22.379 -12.549 -20.267 1.00 45.19 84 ARG A O 1
ATOM 666 N N . VAL A 1 85 ? 20.772 -12.044 -18.804 1.00 44.69 85 VAL A N 1
ATOM 667 C CA . VAL A 1 85 ? 19.684 -12.518 -19.695 1.00 44.69 85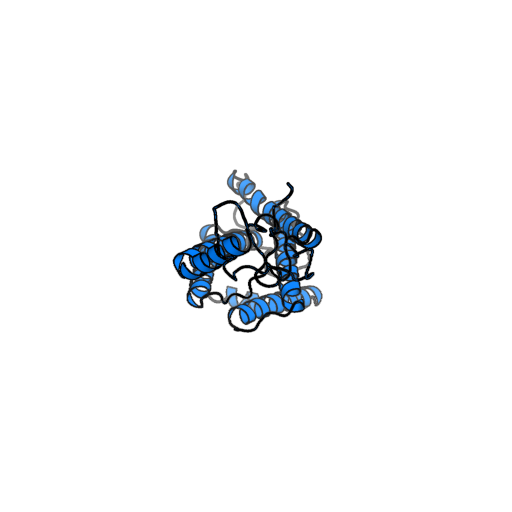 VAL A CA 1
ATOM 668 C C . VAL A 1 85 ? 18.919 -11.367 -20.354 1.00 44.69 85 VAL A C 1
ATOM 670 O O . VAL A 1 85 ? 18.362 -11.563 -21.425 1.00 44.69 85 VAL A O 1
ATOM 673 N N . TRP A 1 86 ? 18.945 -10.161 -19.779 1.00 43.69 86 TRP A N 1
ATOM 674 C CA . TRP A 1 86 ? 18.391 -8.978 -20.446 1.00 43.69 86 TRP A CA 1
ATOM 675 C C . TRP A 1 86 ? 19.375 -8.344 -21.444 1.00 43.69 86 TRP A C 1
ATOM 677 O O . TRP A 1 86 ? 18.956 -7.822 -22.464 1.00 43.69 86 TRP A O 1
ATOM 687 N N . ASP A 1 87 ? 20.686 -8.495 -21.227 1.00 44.72 87 ASP A N 1
ATOM 688 C CA . ASP A 1 87 ? 21.730 -8.014 -22.152 1.00 44.72 87 ASP A CA 1
ATOM 689 C C . ASP A 1 87 ? 21.848 -8.837 -23.459 1.00 44.72 87 ASP A C 1
ATOM 691 O O . ASP A 1 87 ? 22.765 -8.618 -24.244 1.00 44.72 87 ASP A O 1
ATOM 695 N N . LEU A 1 88 ? 20.954 -9.803 -23.711 1.00 48.03 88 LEU A N 1
ATOM 696 C CA . LEU A 1 88 ? 21.008 -10.691 -24.885 1.00 48.03 88 LEU A CA 1
ATOM 697 C C . LEU A 1 88 ? 19.721 -10.716 -25.738 1.00 48.03 88 LEU A C 1
ATOM 699 O O . LEU A 1 88 ? 19.679 -11.481 -26.695 1.00 48.03 88 LEU A O 1
ATOM 703 N N . LEU A 1 89 ? 18.707 -9.895 -25.426 1.00 49.09 89 LEU A N 1
ATOM 704 C CA . LEU A 1 89 ? 17.422 -9.760 -26.148 1.00 49.09 89 LEU A CA 1
ATOM 705 C C . LEU A 1 89 ? 16.817 -8.379 -25.788 1.00 49.09 89 LEU A C 1
ATOM 707 O O . LEU A 1 89 ? 16.288 -8.245 -24.692 1.00 49.09 89 LEU A O 1
ATOM 711 N N . ASP A 1 90 ? 16.817 -7.283 -26.538 1.00 48.16 90 ASP A N 1
ATOM 712 C CA . ASP A 1 90 ? 17.024 -6.969 -27.948 1.00 48.16 90 ASP A CA 1
ATOM 713 C C . ASP A 1 90 ? 17.292 -5.445 -28.025 1.00 48.16 90 ASP A C 1
ATOM 715 O O . ASP A 1 90 ? 16.603 -4.687 -27.331 1.00 48.16 90 ASP A O 1
ATOM 719 N N . PRO A 1 91 ? 18.234 -4.976 -28.858 1.00 53.09 91 PRO A N 1
ATOM 720 C CA . PRO A 1 91 ? 18.539 -3.562 -29.051 1.00 53.09 91 PRO A CA 1
ATOM 721 C C . PRO A 1 91 ? 17.834 -3.006 -30.305 1.00 53.09 91 PRO A C 1
ATOM 723 O O . PRO A 1 91 ? 18.439 -2.928 -31.368 1.00 53.09 91 PRO A O 1
ATOM 726 N N . GLU A 1 92 ? 16.565 -2.602 -30.200 1.00 54.56 92 GLU A N 1
ATOM 727 C CA . GLU A 1 92 ? 15.910 -1.701 -31.181 1.00 54.56 92 GLU A CA 1
ATOM 728 C C . GLU A 1 92 ? 15.092 -0.617 -30.458 1.00 54.56 92 GLU A C 1
ATOM 730 O O . GLU A 1 92 ? 13.882 -0.430 -30.591 1.00 54.56 92 GLU A O 1
ATOM 735 N N . ASP A 1 93 ? 15.857 0.080 -29.625 1.00 65.69 93 ASP A N 1
ATOM 736 C CA . ASP A 1 93 ? 15.538 1.127 -28.673 1.00 65.69 93 ASP A CA 1
ATOM 737 C C . ASP A 1 93 ? 14.798 2.359 -29.225 1.00 65.69 93 ASP A C 1
ATOM 739 O O . ASP A 1 93 ? 15.362 3.238 -29.878 1.00 65.69 93 ASP A O 1
ATOM 743 N N . ALA A 1 94 ? 13.568 2.533 -28.748 1.00 47.75 94 ALA A N 1
ATOM 744 C CA . ALA A 1 94 ? 13.133 3.803 -28.178 1.00 47.75 94 ALA A CA 1
ATOM 745 C C . ALA A 1 94 ? 12.238 3.507 -26.965 1.00 47.75 94 ALA A C 1
ATOM 747 O O . ALA A 1 94 ? 11.398 2.605 -27.042 1.00 47.75 94 ALA A O 1
ATOM 748 N N . PRO A 1 95 ? 12.345 4.252 -25.846 1.00 51.66 95 PRO A N 1
ATOM 749 C CA . PRO A 1 95 ? 11.367 4.140 -24.777 1.00 51.66 95 PRO A CA 1
ATOM 750 C C . PRO A 1 95 ? 10.020 4.590 -25.344 1.00 51.66 95 PRO A C 1
ATOM 752 O O . PRO A 1 95 ? 9.748 5.788 -25.472 1.00 51.66 95 PRO A O 1
ATOM 755 N N . SER A 1 96 ? 9.178 3.623 -25.711 1.00 56.16 96 SER A N 1
ATOM 756 C CA . SER A 1 96 ? 7.784 3.877 -26.055 1.00 56.16 96 SER A CA 1
ATOM 757 C C . SER A 1 96 ? 7.147 4.702 -24.930 1.00 56.16 96 SER A C 1
ATOM 759 O O . SER A 1 96 ? 7.557 4.616 -23.769 1.00 56.16 96 SER A O 1
ATOM 761 N N . VAL A 1 97 ? 6.150 5.530 -25.252 1.00 60.59 97 VAL A N 1
ATOM 762 C CA . VAL A 1 97 ? 5.416 6.384 -24.288 1.00 60.59 97 VAL A CA 1
ATOM 763 C C . VAL A 1 97 ? 5.041 5.623 -23.002 1.00 60.59 97 VAL A C 1
ATOM 765 O O . VAL A 1 97 ? 5.062 6.183 -21.908 1.00 60.59 97 VAL A O 1
ATOM 768 N N . VAL A 1 98 ? 4.803 4.318 -23.129 1.00 62.06 98 VAL A N 1
ATOM 769 C CA . VAL A 1 98 ? 4.544 3.360 -22.052 1.00 62.06 98 VAL A CA 1
ATOM 770 C C . VAL A 1 98 ? 5.627 3.384 -20.957 1.00 62.06 98 VAL A C 1
ATOM 772 O O . VAL A 1 98 ? 5.293 3.428 -19.775 1.00 62.06 98 VAL A O 1
ATOM 775 N N . SER A 1 99 ? 6.914 3.475 -21.308 1.00 67.31 99 SER A N 1
ATOM 776 C CA . SER A 1 99 ? 8.008 3.579 -20.328 1.00 67.31 99 SER A CA 1
ATOM 777 C C . SER A 1 99 ? 7.952 4.868 -19.504 1.00 67.31 99 SER A C 1
ATOM 779 O O . SER A 1 99 ? 8.359 4.871 -18.343 1.00 67.31 99 SER A O 1
ATOM 781 N N . ARG A 1 100 ? 7.448 5.967 -20.081 1.00 71.88 100 ARG A N 1
ATOM 782 C CA . ARG A 1 100 ? 7.322 7.254 -19.377 1.00 71.88 100 ARG A CA 1
ATOM 783 C C . ARG A 1 100 ? 6.134 7.260 -18.424 1.00 71.88 100 ARG A C 1
ATOM 785 O O . ARG A 1 100 ? 6.221 7.859 -17.361 1.00 71.88 100 ARG A O 1
ATOM 792 N N . ILE A 1 101 ? 5.055 6.555 -18.761 1.00 75.19 101 ILE A N 1
ATOM 793 C CA . ILE A 1 101 ? 3.906 6.391 -17.860 1.00 75.19 101 ILE A CA 1
ATOM 794 C C . ILE A 1 101 ? 4.333 5.635 -16.594 1.00 75.19 101 ILE A C 1
ATOM 796 O O . ILE A 1 101 ? 3.922 5.996 -15.492 1.00 75.19 101 ILE A O 1
ATOM 800 N N . TYR A 1 102 ? 5.235 4.655 -16.710 1.00 75.81 102 TYR A N 1
ATOM 801 C CA . TYR A 1 102 ? 5.731 3.920 -15.546 1.00 75.81 102 TYR A CA 1
ATOM 802 C C . TYR A 1 102 ? 6.610 4.742 -14.595 1.00 75.81 102 TYR A C 1
ATOM 804 O O . TYR A 1 102 ? 6.736 4.344 -13.441 1.00 75.81 102 TYR A O 1
ATOM 812 N N . LEU A 1 103 ? 7.148 5.902 -15.003 1.00 77.50 103 LEU A N 1
ATOM 813 C CA . LEU A 1 103 ? 7.841 6.831 -14.091 1.00 77.50 103 LEU A CA 1
ATOM 814 C C . LEU A 1 103 ? 6.909 7.438 -13.041 1.00 77.50 103 LEU A C 1
ATOM 816 O O . LEU A 1 103 ? 7.366 7.834 -11.969 1.00 77.50 103 LEU A O 1
ATOM 820 N N . ILE A 1 104 ? 5.608 7.495 -13.325 1.00 83.81 104 ILE A N 1
ATOM 821 C CA . ILE A 1 104 ? 4.627 8.042 -12.387 1.00 83.81 104 ILE A CA 1
ATOM 822 C C . ILE A 1 104 ? 4.542 7.154 -11.139 1.00 83.81 104 ILE A C 1
ATOM 824 O O . ILE A 1 104 ? 4.369 7.669 -10.040 1.00 83.81 104 ILE A O 1
ATOM 828 N N . LEU A 1 105 ? 4.732 5.835 -11.271 1.00 82.81 105 LEU A N 1
ATOM 829 C CA . LEU A 1 105 ? 4.574 4.884 -10.164 1.00 82.81 105 LEU A CA 1
ATOM 830 C C . LEU A 1 105 ? 5.660 5.023 -9.070 1.00 82.81 105 LEU A C 1
ATOM 832 O O . LEU A 1 105 ? 5.298 5.132 -7.898 1.00 82.81 105 LEU A O 1
ATOM 836 N N . PRO A 1 106 ? 6.972 5.088 -9.379 1.00 82.44 106 PRO A N 1
ATOM 837 C CA . PRO A 1 106 ? 8.002 5.356 -8.374 1.00 82.44 106 PRO A CA 1
ATOM 838 C C . PRO A 1 106 ? 7.840 6.719 -7.706 1.00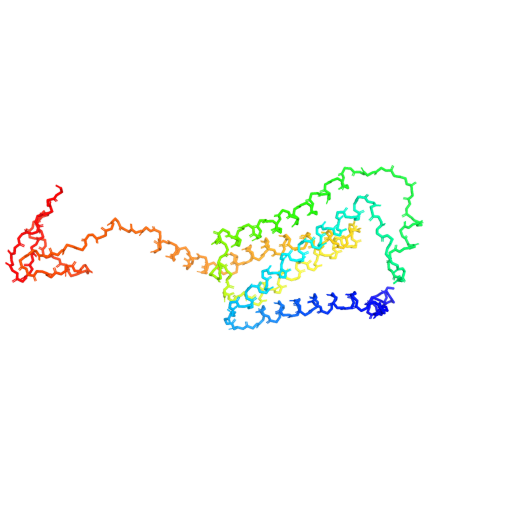 82.44 106 PRO A C 1
ATOM 840 O O . PRO A 1 106 ? 7.988 6.830 -6.488 1.00 82.44 106 PRO A O 1
ATOM 843 N N . VAL A 1 107 ? 7.492 7.744 -8.492 1.00 85.56 107 VAL A N 1
ATOM 844 C CA . VAL A 1 107 ? 7.216 9.090 -7.975 1.00 85.56 107 VAL A CA 1
ATOM 845 C C . VAL A 1 107 ? 6.029 9.048 -7.015 1.00 85.56 107 VAL A C 1
ATOM 847 O O . VAL A 1 107 ? 6.105 9.614 -5.927 1.00 85.56 107 VAL A O 1
ATOM 850 N N . TRP A 1 108 ? 4.974 8.308 -7.358 1.00 88.06 108 TRP A N 1
ATOM 851 C CA . TRP A 1 108 ? 3.812 8.114 -6.496 1.00 88.06 108 TRP A CA 1
ATOM 852 C C . TRP A 1 108 ? 4.172 7.451 -5.163 1.00 88.06 108 TRP A C 1
ATOM 854 O O . TRP A 1 108 ? 3.707 7.902 -4.121 1.00 88.06 108 TRP A O 1
ATOM 864 N N . ASN A 1 109 ? 5.057 6.451 -5.145 1.00 87.19 109 ASN A N 1
ATOM 865 C CA . ASN A 1 109 ? 5.525 5.857 -3.886 1.00 87.19 109 ASN A CA 1
ATOM 866 C C . ASN A 1 109 ? 6.301 6.844 -3.009 1.00 87.19 109 ASN A C 1
ATOM 868 O O . ASN A 1 109 ? 6.147 6.833 -1.786 1.00 87.19 109 ASN A O 1
ATOM 872 N N . ILE A 1 110 ? 7.133 7.695 -3.616 1.00 89.69 110 ILE A N 1
ATOM 873 C CA . ILE A 1 110 ? 7.854 8.744 -2.884 1.00 89.69 110 ILE A CA 1
ATOM 874 C C . ILE A 1 110 ? 6.851 9.748 -2.309 1.00 89.69 110 ILE A C 1
ATOM 876 O O . ILE A 1 110 ? 6.940 10.086 -1.129 1.00 89.69 110 ILE A O 1
ATOM 880 N N . ILE A 1 111 ? 5.860 10.166 -3.102 1.00 90.81 111 ILE A N 1
ATOM 881 C CA . ILE A 1 111 ? 4.777 11.045 -2.646 1.00 90.81 111 ILE A CA 1
ATOM 882 C C . ILE A 1 111 ? 4.011 10.395 -1.488 1.00 90.81 111 ILE A C 1
ATOM 884 O O . ILE A 1 111 ? 3.835 11.043 -0.462 1.00 90.81 111 ILE A O 1
ATOM 888 N N . ASN A 1 112 ? 3.628 9.118 -1.586 1.00 88.56 112 ASN A N 1
ATOM 889 C CA . ASN A 1 112 ? 2.950 8.395 -0.504 1.00 88.56 112 ASN A CA 1
ATOM 890 C C . ASN A 1 112 ? 3.799 8.332 0.767 1.00 88.56 112 ASN A C 1
ATOM 892 O O . ASN A 1 112 ? 3.285 8.554 1.859 1.00 88.56 112 ASN A O 1
ATOM 896 N N . CYS A 1 113 ? 5.100 8.074 0.639 1.00 92.69 113 CYS A N 1
ATOM 897 C CA . CYS A 1 113 ? 6.029 8.099 1.765 1.00 92.69 113 CYS A CA 1
ATOM 898 C C . CYS A 1 113 ? 6.032 9.475 2.456 1.00 92.69 113 CYS A C 1
ATOM 900 O O . CYS A 1 113 ? 5.832 9.560 3.670 1.00 92.69 113 CYS A O 1
ATOM 902 N N . VAL A 1 114 ? 6.174 10.557 1.684 1.00 94.19 114 VAL A N 1
ATOM 903 C CA . VAL A 1 114 ? 6.147 11.933 2.207 1.00 94.19 114 VAL A CA 1
ATOM 904 C C . VAL A 1 114 ? 4.795 12.256 2.840 1.00 94.19 114 VAL A C 1
ATOM 906 O O . VAL A 1 114 ? 4.761 12.779 3.951 1.00 94.19 114 VAL A O 1
ATOM 909 N N . LEU A 1 115 ? 3.685 11.905 2.187 1.00 93.38 115 LEU A N 1
ATOM 910 C CA . LEU A 1 115 ? 2.335 12.125 2.702 1.00 93.38 115 LEU A CA 1
ATOM 911 C C . LEU A 1 115 ? 2.102 11.383 4.017 1.00 93.38 115 LEU A C 1
ATOM 913 O O . LEU A 1 115 ? 1.553 11.977 4.941 1.00 93.38 115 LEU A O 1
ATOM 917 N N . LEU A 1 116 ? 2.546 10.130 4.140 1.00 91.62 116 LEU A N 1
ATOM 918 C CA . LEU A 1 116 ? 2.445 9.367 5.386 1.00 91.62 116 LEU A CA 1
ATOM 919 C C . LEU A 1 116 ? 3.259 10.023 6.508 1.00 91.62 116 LEU A C 1
ATOM 921 O O . LEU A 1 116 ? 2.749 10.181 7.616 1.00 91.62 116 LEU A O 1
ATOM 925 N N . ILE A 1 117 ? 4.488 10.466 6.222 1.00 94.25 117 ILE A N 1
ATOM 926 C CA . ILE A 1 117 ? 5.343 11.152 7.204 1.00 94.25 117 ILE A CA 1
ATOM 927 C C . ILE A 1 117 ? 4.725 12.489 7.633 1.00 94.25 117 ILE A C 1
ATOM 929 O O . ILE A 1 117 ? 4.655 12.778 8.828 1.00 94.25 117 ILE A O 1
ATOM 933 N N . VAL A 1 118 ? 4.263 13.306 6.684 1.00 95.56 118 VAL A N 1
ATOM 934 C CA . VAL A 1 118 ? 3.644 14.610 6.966 1.00 95.56 118 VAL A CA 1
ATOM 935 C C . VAL A 1 118 ? 2.345 14.427 7.744 1.00 95.56 118 VAL A C 1
ATOM 937 O O . VAL A 1 118 ? 2.165 15.062 8.779 1.00 95.56 118 VAL A O 1
ATOM 940 N N . SER A 1 119 ? 1.478 13.509 7.317 1.00 93.25 119 SER A N 1
ATOM 941 C CA . SER A 1 119 ? 0.209 13.225 7.999 1.00 93.25 119 SER A CA 1
ATOM 942 C C . SER A 1 119 ? 0.430 12.695 9.414 1.00 93.25 119 SER A C 1
ATOM 944 O O . SER A 1 119 ? -0.320 13.034 10.328 1.00 93.25 119 SER A O 1
ATOM 946 N N . PHE A 1 120 ? 1.487 11.909 9.624 1.00 92.56 120 PHE A N 1
ATOM 947 C CA . PHE A 1 120 ? 1.897 11.476 10.955 1.00 92.56 120 PHE A CA 1
ATOM 948 C C . PHE A 1 120 ? 2.375 12.652 11.819 1.00 92.56 120 PHE A C 1
ATOM 950 O O . PHE A 1 120 ? 1.955 12.799 12.965 1.00 92.56 120 PHE A O 1
ATOM 957 N N . ARG A 1 121 ? 3.216 13.534 11.265 1.00 94.44 121 ARG A N 1
ATOM 958 C CA . ARG A 1 121 ? 3.749 14.711 11.972 1.00 94.44 121 ARG A CA 1
ATOM 959 C C . ARG A 1 121 ? 2.680 15.743 12.320 1.00 94.44 121 ARG A C 1
ATOM 961 O O . ARG A 1 121 ? 2.775 16.356 13.378 1.00 94.44 121 ARG A O 1
ATOM 968 N N . LEU A 1 122 ? 1.681 15.918 11.458 1.00 96.00 122 LEU A N 1
ATOM 969 C CA . LEU A 1 122 ? 0.542 16.812 11.680 1.00 96.00 122 LEU A CA 1
ATOM 970 C C . LEU A 1 122 ? -0.521 16.207 12.610 1.00 96.00 122 LEU A C 1
ATOM 972 O O . LEU A 1 122 ? -1.499 16.877 12.930 1.00 96.00 122 LEU A O 1
ATOM 976 N N . GLY A 1 123 ? -0.358 14.949 13.036 1.00 91.75 123 GLY A N 1
ATOM 977 C CA . GLY A 1 123 ? -1.349 14.250 13.853 1.00 91.75 123 GLY A CA 1
ATOM 978 C C . GLY A 1 123 ? -2.645 13.929 13.103 1.00 91.75 123 GLY A C 1
ATOM 979 O O . GLY A 1 123 ? -3.649 13.631 13.740 1.00 91.75 123 GLY A O 1
ATOM 980 N N . TRP A 1 124 ? -2.645 13.979 11.765 1.00 92.50 124 TRP A N 1
ATOM 981 C CA . TRP A 1 124 ? -3.781 13.547 10.942 1.00 92.50 124 TRP A CA 1
ATOM 982 C C . TRP A 1 124 ? -3.950 12.028 10.981 1.00 92.50 124 TRP A C 1
ATOM 984 O O . TRP A 1 124 ? -5.072 11.526 11.003 1.00 92.50 124 TRP A O 1
ATOM 994 N N . ILE A 1 125 ? -2.832 11.297 11.028 1.00 90.81 125 ILE A N 1
ATOM 995 C CA . ILE A 1 125 ? -2.812 9.856 11.285 1.00 90.81 125 ILE A CA 1
ATOM 996 C C . ILE A 1 125 ? -2.474 9.658 12.761 1.00 90.81 125 ILE A C 1
ATOM 998 O O . ILE A 1 125 ? -1.306 9.698 13.153 1.00 90.81 125 ILE A O 1
ATOM 1002 N N . THR A 1 126 ? -3.500 9.447 13.585 1.00 88.94 126 THR A N 1
ATOM 1003 C CA . THR A 1 126 ? -3.327 9.009 14.978 1.00 88.94 126 THR A CA 1
ATOM 1004 C C . THR A 1 126 ? -3.440 7.490 15.096 1.00 88.94 126 THR A C 1
ATOM 1006 O O . THR A 1 126 ? -3.870 6.802 14.168 1.00 88.94 126 THR A O 1
ATOM 1009 N N . ASP A 1 127 ? -3.095 6.943 16.264 1.00 85.38 127 ASP A N 1
ATOM 1010 C CA . ASP A 1 127 ? -3.310 5.530 16.601 1.00 85.38 127 ASP A CA 1
ATOM 1011 C C . ASP A 1 127 ? -4.787 5.107 16.504 1.00 85.38 127 ASP A C 1
ATOM 1013 O O . ASP A 1 127 ? -5.072 3.917 16.358 1.00 85.38 127 ASP A O 1
ATOM 1017 N N . LYS A 1 128 ? -5.713 6.075 16.527 1.00 84.31 128 LYS A N 1
ATOM 1018 C CA . LYS A 1 128 ? -7.155 5.872 16.335 1.00 84.31 128 LYS A CA 1
ATOM 1019 C C . LYS A 1 128 ? -7.560 5.677 14.872 1.00 84.31 128 LYS A C 1
ATOM 1021 O O . LYS A 1 128 ? -8.580 5.050 14.618 1.00 84.31 128 LYS A O 1
ATOM 1026 N N . ASN A 1 129 ? -6.784 6.195 13.917 1.00 83.62 129 ASN A N 1
ATOM 1027 C CA . ASN A 1 129 ? -7.074 6.057 12.484 1.00 83.62 129 ASN A CA 1
ATOM 1028 C C . ASN A 1 129 ? -6.674 4.676 11.946 1.00 83.62 129 ASN A C 1
ATOM 1030 O O . ASN A 1 129 ? -7.175 4.244 10.911 1.00 83.62 129 ASN A O 1
ATOM 1034 N N . ILE A 1 130 ? -5.758 3.983 12.629 1.00 83.69 130 ILE A N 1
ATOM 1035 C CA . ILE A 1 130 ? -5.397 2.608 12.289 1.00 83.69 130 ILE A CA 1
ATOM 1036 C C . ILE A 1 130 ? -6.492 1.709 12.846 1.00 83.69 130 ILE A C 1
ATOM 1038 O O . ILE A 1 130 ? -6.539 1.459 14.053 1.00 83.69 130 ILE A O 1
ATOM 1042 N N . SER A 1 131 ? -7.365 1.254 11.946 1.00 78.88 131 SER A N 1
ATOM 1043 C CA . SER A 1 131 ? -8.499 0.410 12.294 1.00 78.88 131 SER A CA 1
ATOM 1044 C C . SER A 1 131 ? -8.036 -0.859 13.023 1.00 78.88 131 SER A C 1
ATOM 1046 O O . SER A 1 131 ? -7.213 -1.643 12.528 1.00 78.88 131 SER A O 1
ATOM 1048 N N . ASP A 1 132 ? -8.570 -1.039 14.230 1.00 82.69 132 ASP A N 1
ATOM 1049 C CA . ASP A 1 132 ? -8.536 -2.307 14.964 1.00 82.69 132 ASP A CA 1
ATOM 1050 C C . ASP A 1 132 ? -9.703 -3.213 14.551 1.00 82.69 132 ASP A C 1
ATOM 1052 O O . ASP A 1 132 ? -9.890 -4.291 15.115 1.00 82.69 132 ASP A O 1
ATOM 1056 N N . GLU A 1 133 ? -10.502 -2.782 13.571 1.00 83.12 133 GLU A N 1
ATOM 1057 C CA . GLU A 1 133 ? -11.603 -3.577 13.075 1.00 83.12 133 GLU A CA 1
ATOM 1058 C C . GLU A 1 133 ? -11.081 -4.823 12.363 1.00 83.12 133 GLU A C 1
ATOM 1060 O O . GLU A 1 133 ? -10.145 -4.798 11.559 1.00 83.12 133 GLU A O 1
ATOM 1065 N N . LYS A 1 134 ? -11.718 -5.944 12.680 1.00 83.19 134 LYS A N 1
ATOM 1066 C CA . LYS A 1 134 ? -11.382 -7.239 12.117 1.00 83.19 134 LYS A CA 1
ATOM 1067 C C . LYS A 1 134 ? -11.746 -7.259 10.636 1.00 83.19 134 LYS A C 1
ATOM 1069 O O . LYS A 1 134 ? -12.930 -7.282 10.288 1.00 83.19 134 LYS A O 1
ATOM 1074 N N . ALA A 1 135 ? -10.744 -7.297 9.764 1.00 86.19 135 ALA A N 1
ATOM 1075 C CA . ALA A 1 135 ? -10.966 -7.576 8.352 1.00 86.19 135 ALA A CA 1
ATOM 1076 C C . ALA A 1 135 ? -11.605 -8.966 8.200 1.00 86.19 135 ALA A C 1
ATOM 1078 O O . ALA A 1 135 ? -11.257 -9.924 8.906 1.00 86.19 135 ALA A O 1
ATOM 1079 N N . GLY A 1 136 ? -12.595 -9.075 7.317 1.00 89.38 136 GLY A N 1
ATOM 1080 C CA . GLY A 1 136 ? -13.256 -10.351 7.073 1.00 89.38 136 GLY A CA 1
ATOM 1081 C C . GLY A 1 136 ? -12.261 -11.378 6.532 1.00 89.38 136 GLY A C 1
ATOM 1082 O O . GLY A 1 136 ? -11.469 -11.064 5.651 1.00 89.38 136 GLY A O 1
ATOM 1083 N N . ARG A 1 137 ? -12.309 -12.641 6.983 1.00 89.19 137 ARG A N 1
ATOM 1084 C CA . ARG A 1 137 ? -11.437 -13.692 6.407 1.00 89.19 137 ARG A CA 1
ATOM 1085 C C . ARG A 1 137 ? -11.612 -13.811 4.886 1.00 89.19 137 ARG A C 1
ATOM 1087 O O . ARG A 1 137 ? -10.636 -14.030 4.178 1.00 89.19 137 ARG A O 1
ATOM 1094 N N . LEU A 1 138 ? -12.846 -13.639 4.401 1.00 89.88 138 LEU A N 1
ATOM 1095 C CA . LEU A 1 138 ? -13.165 -13.632 2.972 1.00 89.88 138 LEU A CA 1
ATOM 1096 C C . LEU A 1 138 ? -12.618 -12.394 2.256 1.00 89.88 138 LEU A C 1
ATOM 1098 O O . LEU A 1 138 ? -12.075 -12.531 1.168 1.00 89.88 138 LEU A O 1
ATOM 1102 N N . GLU A 1 139 ? -12.706 -11.217 2.874 1.00 91.00 139 GLU A N 1
ATOM 1103 C CA . GLU A 1 139 ? -12.134 -9.972 2.349 1.00 91.00 139 GLU A CA 1
ATOM 1104 C C . GLU A 1 139 ? -10.617 -10.102 2.168 1.00 91.00 139 GLU A C 1
ATOM 1106 O O . GLU A 1 139 ? -10.097 -9.844 1.084 1.00 91.00 139 GLU A O 1
ATOM 1111 N N . ILE A 1 140 ? -9.922 -10.604 3.194 1.00 90.44 140 ILE A N 1
ATOM 1112 C CA . ILE A 1 140 ? -8.475 -10.846 3.158 1.00 90.44 140 ILE A CA 1
ATOM 1113 C C . ILE A 1 140 ? -8.125 -11.849 2.056 1.00 90.44 140 ILE A C 1
ATOM 1115 O O . ILE A 1 140 ? -7.181 -11.625 1.295 1.00 90.44 140 ILE A O 1
ATOM 1119 N N . LEU A 1 141 ? -8.869 -12.957 1.958 1.00 90.88 141 LEU A N 1
ATOM 1120 C CA . LEU A 1 141 ? -8.612 -14.006 0.971 1.00 90.88 141 LEU A CA 1
ATOM 1121 C C . LEU A 1 141 ? -8.823 -13.498 -0.462 1.00 90.88 141 LEU A C 1
ATOM 1123 O O . LEU A 1 141 ? -7.965 -13.722 -1.314 1.00 90.88 141 LEU A O 1
ATOM 1127 N N . LEU A 1 142 ? -9.928 -12.794 -0.722 1.00 92.88 142 LEU A N 1
ATOM 1128 C CA . LEU A 1 142 ? -10.238 -12.226 -2.037 1.00 92.88 142 LEU A CA 1
ATOM 1129 C C . LEU A 1 142 ? -9.262 -11.110 -2.417 1.00 92.88 142 LEU A C 1
ATOM 1131 O O . LEU A 1 142 ? -8.737 -11.118 -3.531 1.00 92.88 142 LEU A O 1
ATOM 1135 N N . GLY A 1 143 ? -8.954 -10.203 -1.488 1.00 91.69 143 GLY A N 1
ATOM 1136 C CA . GLY A 1 143 ? -7.960 -9.149 -1.689 1.00 91.69 143 GLY A CA 1
ATOM 1137 C C . GLY A 1 143 ? -6.575 -9.718 -2.003 1.00 91.69 143 GLY A C 1
ATOM 1138 O O . GLY A 1 143 ? -5.924 -9.287 -2.958 1.00 91.69 143 GLY A O 1
ATOM 1139 N N . SER A 1 144 ? -6.153 -10.752 -1.270 1.00 90.00 144 SER A N 1
ATOM 1140 C CA . SER A 1 144 ? -4.881 -11.446 -1.515 1.00 90.00 144 SER A CA 1
ATOM 1141 C C . SER A 1 144 ? -4.872 -12.165 -2.864 1.00 90.00 144 SER A C 1
ATOM 1143 O O . SER A 1 144 ? -3.892 -12.061 -3.602 1.00 90.00 144 SER A O 1
ATOM 1145 N N . LEU A 1 145 ? -5.961 -12.856 -3.219 1.00 93.88 145 LEU A N 1
ATOM 1146 C CA . LEU A 1 145 ? -6.092 -13.553 -4.499 1.00 93.88 145 LEU A CA 1
ATOM 1147 C C . LEU A 1 145 ? -5.996 -12.577 -5.676 1.00 93.88 145 LEU A C 1
ATOM 1149 O O . LEU A 1 145 ? -5.245 -12.823 -6.617 1.00 93.88 145 LEU A O 1
ATOM 1153 N N . ILE A 1 146 ? -6.705 -11.452 -5.613 1.00 94.88 146 ILE A N 1
ATOM 1154 C CA . ILE A 1 146 ? -6.689 -10.444 -6.680 1.00 94.88 146 ILE A CA 1
ATOM 1155 C C . ILE A 1 146 ? -5.320 -9.781 -6.785 1.00 94.88 146 ILE A C 1
ATOM 1157 O O . ILE A 1 146 ? -4.796 -9.636 -7.888 1.00 94.88 146 ILE A O 1
ATOM 1161 N N . THR A 1 147 ? -4.701 -9.448 -5.652 1.00 92.19 147 THR A N 1
ATOM 1162 C CA . THR A 1 147 ? -3.341 -8.894 -5.636 1.00 92.19 147 THR A CA 1
ATOM 1163 C C . THR A 1 147 ? -2.339 -9.878 -6.244 1.00 92.19 147 THR A C 1
ATOM 1165 O O . THR A 1 147 ? -1.485 -9.476 -7.031 1.00 92.19 147 THR A O 1
ATOM 1168 N N . ALA A 1 148 ? -2.471 -11.179 -5.963 1.00 92.44 148 ALA A N 1
ATOM 1169 C CA . ALA A 1 148 ? -1.637 -12.215 -6.569 1.00 92.44 148 ALA A CA 1
ATOM 1170 C C . ALA A 1 148 ? -1.859 -12.334 -8.086 1.00 92.44 148 ALA A C 1
ATOM 1172 O O . ALA A 1 148 ? -0.890 -12.463 -8.835 1.00 92.44 148 ALA A O 1
ATOM 1173 N N . VAL A 1 149 ? -3.107 -12.246 -8.559 1.00 95.12 149 VAL A N 1
ATOM 1174 C CA . VAL A 1 149 ? -3.418 -12.227 -9.999 1.00 95.12 149 VAL A CA 1
ATOM 1175 C C . VAL A 1 149 ? -2.787 -11.008 -10.670 1.00 95.12 149 VAL A C 1
ATOM 1177 O O . VAL A 1 149 ? -2.128 -11.163 -11.696 1.00 95.12 149 VAL A O 1
ATOM 1180 N N . ILE A 1 150 ? -2.913 -9.817 -10.076 1.00 93.94 150 ILE A N 1
ATOM 1181 C CA . ILE A 1 150 ? -2.277 -8.591 -10.581 1.00 93.94 150 ILE A CA 1
ATOM 1182 C C . ILE A 1 150 ? -0.764 -8.757 -10.632 1.00 93.94 150 ILE A C 1
ATOM 1184 O O . ILE A 1 150 ? -0.158 -8.464 -11.659 1.00 93.94 150 ILE A O 1
ATOM 1188 N N . PHE A 1 151 ? -0.160 -9.291 -9.571 1.00 92.31 151 PHE A N 1
ATOM 1189 C CA . PHE A 1 151 ? 1.271 -9.563 -9.533 1.00 92.31 151 PHE A CA 1
ATOM 1190 C C . PHE A 1 151 ? 1.699 -10.484 -10.684 1.00 92.31 151 PHE A C 1
ATOM 1192 O O . PHE A 1 151 ? 2.640 -10.166 -11.409 1.00 92.31 151 PHE A O 1
ATOM 1199 N N . VAL A 1 152 ? 0.992 -11.599 -10.893 1.00 91.38 152 VAL A N 1
ATOM 1200 C CA . VAL A 1 152 ? 1.275 -12.555 -11.976 1.00 91.38 152 VAL A CA 1
ATOM 1201 C C . VAL A 1 152 ? 1.120 -11.889 -13.345 1.00 91.38 152 VAL A C 1
ATOM 1203 O O . VAL A 1 152 ? 1.993 -12.027 -14.199 1.00 91.38 152 VAL A O 1
ATOM 1206 N N . VAL A 1 153 ? 0.055 -11.122 -13.555 1.00 92.31 153 VAL A N 1
ATOM 1207 C CA . VAL A 1 153 ? -0.183 -10.401 -14.811 1.00 92.31 153 VAL A CA 1
ATOM 1208 C C . VAL A 1 153 ? 0.932 -9.379 -15.076 1.00 92.31 153 VAL A C 1
ATOM 1210 O O . VAL A 1 153 ? 1.549 -9.397 -16.143 1.00 92.31 153 VAL A O 1
ATOM 1213 N N . CYS A 1 154 ? 1.268 -8.540 -14.096 1.00 86.62 154 CYS A N 1
ATOM 1214 C CA . CYS A 1 154 ? 2.359 -7.568 -14.185 1.00 86.62 154 CYS A CA 1
ATOM 1215 C C . CYS A 1 154 ? 3.717 -8.230 -14.455 1.00 86.62 154 CYS A C 1
ATOM 1217 O O . CYS A 1 154 ? 4.481 -7.753 -15.296 1.00 86.62 154 CYS A O 1
ATOM 1219 N N . GLN A 1 155 ? 4.013 -9.336 -13.773 1.00 86.62 155 GLN A N 1
ATOM 1220 C CA . GLN A 1 155 ? 5.322 -9.975 -13.844 1.00 86.62 155 GLN A CA 1
ATOM 1221 C C . GLN A 1 155 ? 5.504 -10.828 -15.104 1.00 86.62 155 GLN A C 1
ATOM 1223 O O . GLN A 1 155 ? 6.579 -10.808 -15.701 1.00 86.62 155 GLN A O 1
ATOM 1228 N N . PHE A 1 156 ? 4.484 -11.587 -15.511 1.00 84.88 156 PHE A N 1
ATOM 1229 C CA . PHE A 1 156 ? 4.609 -12.570 -16.592 1.00 84.88 156 PHE A CA 1
ATOM 1230 C C . PHE A 1 156 ? 4.077 -12.071 -17.934 1.00 84.88 156 PHE A C 1
ATOM 1232 O O . PHE A 1 156 ? 4.656 -12.414 -18.963 1.00 84.88 156 PHE A O 1
ATOM 1239 N N . ILE A 1 157 ? 3.013 -11.262 -17.941 1.00 89.31 157 ILE A N 1
ATOM 1240 C CA . ILE A 1 157 ? 2.435 -10.732 -19.185 1.00 89.31 157 ILE A CA 1
ATOM 1241 C C . ILE A 1 157 ? 3.141 -9.431 -19.560 1.00 89.3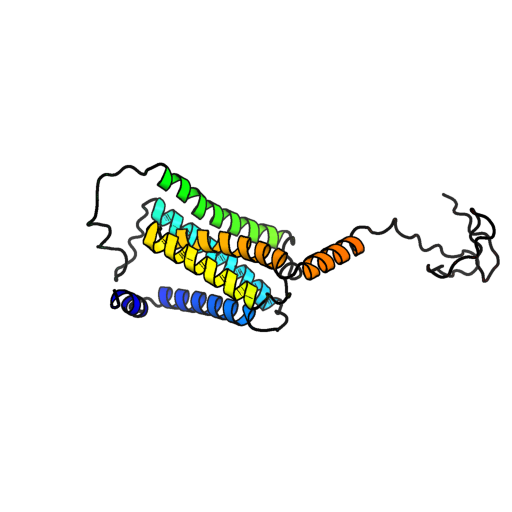1 157 ILE A C 1
ATOM 1243 O O . ILE A 1 157 ? 3.679 -9.312 -20.658 1.00 89.31 157 ILE A O 1
ATOM 1247 N N . PHE A 1 158 ? 3.197 -8.481 -18.626 1.00 82.38 158 PHE A N 1
ATOM 1248 C CA . PHE A 1 158 ? 3.775 -7.159 -18.880 1.00 82.38 158 PHE A CA 1
ATOM 1249 C C . PHE A 1 158 ? 5.291 -7.084 -18.663 1.00 82.38 158 PHE A C 1
ATOM 1251 O O . PHE A 1 158 ? 5.899 -6.082 -19.034 1.00 82.38 158 PHE A O 1
ATOM 1258 N N . LYS A 1 159 ? 5.904 -8.129 -18.083 1.00 81.62 159 LYS A N 1
ATOM 1259 C CA . LYS A 1 159 ? 7.348 -8.205 -17.789 1.00 81.62 159 LYS A CA 1
ATOM 1260 C C . LYS A 1 159 ? 7.869 -6.974 -17.029 1.00 81.62 159 LYS A C 1
ATOM 1262 O O . LYS A 1 159 ? 8.975 -6.501 -17.283 1.00 81.62 159 LYS A O 1
ATOM 1267 N N . LEU A 1 160 ? 7.065 -6.434 -16.112 1.00 78.00 160 LEU A N 1
ATOM 1268 C CA . LEU A 1 160 ? 7.426 -5.233 -15.358 1.00 78.00 160 LEU A CA 1
ATOM 1269 C C . LEU A 1 160 ? 8.542 -5.519 -14.343 1.00 78.00 160 LEU A C 1
ATOM 1271 O O . LEU A 1 160 ? 8.672 -6.627 -13.815 1.00 78.00 160 LEU A O 1
ATOM 1275 N N . TYR A 1 161 ? 9.333 -4.487 -14.033 1.00 81.69 161 TYR A N 1
ATOM 1276 C CA . TYR A 1 161 ? 10.314 -4.548 -12.952 1.00 81.69 161 TYR A CA 1
ATOM 1277 C C . TYR A 1 161 ? 9.607 -4.777 -11.611 1.00 81.69 161 TYR A C 1
ATOM 1279 O O . TYR A 1 161 ? 8.601 -4.131 -11.315 1.00 81.69 161 TYR A O 1
ATOM 1287 N N . TRP A 1 162 ? 10.149 -5.666 -10.775 1.00 82.31 162 TRP A N 1
ATOM 1288 C CA . TRP A 1 162 ? 9.479 -6.139 -9.558 1.00 82.31 162 TRP A CA 1
ATOM 1289 C C . TRP A 1 162 ? 9.064 -5.005 -8.606 1.00 82.31 162 TRP A C 1
ATOM 1291 O O . TRP A 1 162 ? 7.996 -5.082 -8.004 1.00 82.31 162 TRP A O 1
ATOM 1301 N N . ALA A 1 163 ? 9.855 -3.930 -8.494 1.00 81.19 163 ALA A N 1
ATOM 1302 C CA . ALA A 1 163 ? 9.517 -2.798 -7.630 1.00 81.19 163 ALA A CA 1
ATOM 1303 C C . ALA A 1 163 ? 8.322 -1.996 -8.180 1.00 81.19 163 ALA A C 1
ATOM 1305 O O . ALA A 1 163 ? 7.481 -1.524 -7.414 1.00 81.19 163 ALA A O 1
ATOM 1306 N N . ILE A 1 164 ? 8.191 -1.898 -9.508 1.00 80.88 164 ILE A N 1
ATOM 1307 C CA . ILE A 1 164 ? 7.026 -1.288 -10.165 1.00 80.88 164 ILE A CA 1
ATOM 1308 C C . ILE A 1 164 ? 5.800 -2.177 -9.937 1.00 80.88 164 ILE A C 1
ATOM 1310 O O . ILE A 1 164 ? 4.768 -1.688 -9.483 1.00 80.88 164 ILE A O 1
ATOM 1314 N N . THR A 1 165 ? 5.936 -3.488 -10.158 1.00 87.25 165 THR A N 1
ATOM 1315 C CA . THR A 1 165 ? 4.879 -4.474 -9.885 1.00 87.25 165 THR A CA 1
ATOM 1316 C C . THR A 1 165 ? 4.392 -4.393 -8.440 1.00 87.25 165 THR A C 1
ATOM 1318 O O . THR A 1 165 ? 3.187 -4.356 -8.197 1.00 87.25 165 THR A O 1
ATOM 1321 N N . PHE A 1 166 ? 5.310 -4.310 -7.476 1.00 86.38 166 PHE A N 1
ATOM 1322 C CA . PHE A 1 166 ? 4.973 -4.168 -6.062 1.00 86.38 166 PHE A CA 1
ATOM 1323 C C . PHE A 1 166 ? 4.174 -2.888 -5.792 1.00 86.38 166 PHE A C 1
ATOM 1325 O O . PHE A 1 166 ? 3.162 -2.933 -5.103 1.00 86.38 166 PHE A O 1
ATOM 1332 N N . SER A 1 167 ? 4.576 -1.767 -6.394 1.00 86.56 167 SER A N 1
ATOM 1333 C CA . SER A 1 167 ? 3.867 -0.483 -6.279 1.00 86.56 167 SER A CA 1
ATOM 1334 C C . SER A 1 167 ? 2.422 -0.588 -6.769 1.00 86.56 167 SER A C 1
ATOM 1336 O O . SER A 1 167 ? 1.496 -0.162 -6.084 1.00 86.56 167 SER A O 1
ATOM 1338 N N . ILE A 1 168 ? 2.223 -1.218 -7.933 1.00 88.62 168 ILE A N 1
ATOM 1339 C CA . ILE A 1 168 ? 0.893 -1.485 -8.494 1.00 88.62 168 ILE A CA 1
ATOM 1340 C C . ILE A 1 168 ? 0.087 -2.351 -7.521 1.00 88.62 168 ILE A C 1
ATOM 1342 O O . ILE A 1 168 ? -1.040 -2.003 -7.178 1.00 88.62 168 ILE A O 1
ATOM 1346 N N . CYS A 1 169 ? 0.678 -3.441 -7.026 1.00 91.56 169 CYS A N 1
ATOM 1347 C CA . CYS A 1 169 ? 0.021 -4.333 -6.074 1.00 91.56 169 CYS A CA 1
ATOM 1348 C C . CYS A 1 169 ? -0.426 -3.593 -4.808 1.00 91.56 169 CYS A C 1
ATOM 1350 O O . CYS A 1 169 ? -1.545 -3.809 -4.363 1.00 91.56 169 CYS A O 1
ATOM 1352 N N . VAL A 1 170 ? 0.398 -2.696 -4.260 1.00 87.69 170 VAL A N 1
ATOM 1353 C CA . VAL A 1 170 ? 0.049 -1.906 -3.068 1.00 87.69 170 VAL A CA 1
ATOM 1354 C C . VAL A 1 170 ? -1.133 -0.969 -3.336 1.00 87.69 170 VAL A C 1
ATOM 1356 O O . VAL A 1 170 ? -2.075 -0.958 -2.548 1.00 87.69 170 VAL A O 1
ATOM 1359 N N . ILE A 1 171 ? -1.123 -0.230 -4.452 1.00 88.38 171 ILE A N 1
ATOM 1360 C CA . ILE A 1 171 ? -2.210 0.700 -4.822 1.00 88.38 171 ILE A CA 1
ATOM 1361 C C . ILE A 1 171 ? -3.539 -0.043 -5.007 1.00 88.38 171 ILE A C 1
ATOM 1363 O O . ILE A 1 171 ? -4.601 0.414 -4.575 1.00 88.38 171 ILE A O 1
ATOM 1367 N N . TYR A 1 172 ? -3.493 -1.196 -5.669 1.00 91.00 172 TYR A N 1
ATOM 1368 C CA . TYR A 1 172 ? -4.691 -1.991 -5.895 1.00 91.00 172 TYR A CA 1
ATOM 1369 C C . TYR A 1 172 ? -5.154 -2.702 -4.623 1.00 91.00 172 TYR A C 1
ATOM 1371 O O . TYR A 1 172 ? -6.354 -2.753 -4.377 1.00 91.00 172 TYR A O 1
ATOM 1379 N N . ALA A 1 173 ? -4.240 -3.192 -3.783 1.00 90.12 173 ALA A N 1
ATOM 1380 C CA . ALA A 1 173 ? -4.592 -3.839 -2.523 1.00 90.12 173 ALA A CA 1
ATOM 1381 C C . ALA A 1 173 ? -5.392 -2.905 -1.602 1.00 90.12 173 ALA A C 1
ATOM 1383 O O . ALA A 1 173 ? -6.396 -3.336 -1.035 1.00 90.12 173 ALA A O 1
ATOM 1384 N N . THR A 1 174 ? -5.007 -1.627 -1.496 1.00 86.75 174 THR A N 1
ATOM 1385 C CA . THR A 1 174 ? -5.766 -0.644 -0.703 1.00 86.75 174 THR A CA 1
ATOM 1386 C C . THR A 1 174 ? -7.138 -0.372 -1.316 1.00 86.75 174 THR A C 1
ATOM 1388 O O . THR A 1 174 ? -8.148 -0.465 -0.623 1.00 86.75 174 THR A O 1
ATOM 1391 N N . SER A 1 175 ? -7.188 -0.138 -2.630 1.00 89.81 175 SER A N 1
ATOM 1392 C CA . SER A 1 175 ? -8.438 0.130 -3.356 1.00 89.81 175 SER A CA 1
ATOM 1393 C C . SER A 1 175 ? -9.440 -1.027 -3.244 1.00 89.81 175 SER A C 1
ATOM 1395 O O . SER A 1 175 ? -10.642 -0.810 -3.083 1.00 89.81 175 SER A O 1
ATOM 1397 N N . PHE A 1 176 ? -8.957 -2.271 -3.313 1.00 91.12 176 PHE A N 1
ATOM 1398 C CA . PHE A 1 176 ? -9.805 -3.452 -3.187 1.00 91.12 176 PHE A CA 1
ATOM 1399 C C . PHE A 1 176 ? -10.259 -3.714 -1.757 1.00 91.12 176 PHE A C 1
ATOM 1401 O O . PHE A 1 176 ? -11.393 -4.152 -1.585 1.00 91.12 176 PHE A O 1
ATOM 1408 N N . SER A 1 177 ? -9.429 -3.439 -0.746 1.00 87.75 177 SER A N 1
ATOM 1409 C CA . SER A 1 177 ? -9.854 -3.572 0.654 1.00 87.75 177 SER A CA 1
ATOM 1410 C C . SER A 1 177 ? -11.068 -2.684 0.932 1.00 87.75 177 SER A C 1
ATOM 1412 O O . SER A 1 177 ? -12.078 -3.167 1.439 1.00 87.75 177 SER A O 1
ATOM 1414 N N . ASP A 1 178 ? -11.028 -1.425 0.488 1.00 87.12 178 ASP A N 1
ATOM 1415 C CA . ASP A 1 178 ? -12.142 -0.487 0.668 1.00 87.12 178 ASP A CA 1
ATOM 1416 C C . ASP A 1 178 ? -13.395 -0.932 -0.103 1.00 87.12 178 ASP A C 1
ATOM 1418 O O . ASP A 1 178 ? -14.512 -0.935 0.433 1.00 87.12 178 ASP A O 1
ATOM 1422 N N . ALA A 1 179 ? -13.220 -1.366 -1.357 1.00 90.62 179 ALA A N 1
ATOM 1423 C CA . ALA A 1 179 ? -14.318 -1.864 -2.178 1.00 90.62 179 ALA A CA 1
ATOM 1424 C C . ALA A 1 179 ? -14.989 -3.091 -1.538 1.00 90.62 179 ALA A C 1
ATOM 1426 O O . ALA A 1 179 ? -16.216 -3.129 -1.410 1.00 90.62 179 ALA A O 1
ATOM 1427 N N . PHE A 1 180 ? -14.206 -4.068 -1.077 1.00 91.62 180 PHE A N 1
ATOM 1428 C CA . PHE A 1 180 ? -14.731 -5.278 -0.451 1.00 91.62 180 PHE A CA 1
ATOM 1429 C C . PHE A 1 180 ? -15.376 -5.022 0.901 1.00 91.62 180 PHE A C 1
ATOM 1431 O O . PHE A 1 180 ? -16.450 -5.574 1.148 1.00 91.62 180 PHE A O 1
ATOM 1438 N N . GLY A 1 181 ? -14.804 -4.149 1.730 1.00 88.12 181 GLY A N 1
ATOM 1439 C CA . GLY A 1 181 ? -15.438 -3.734 2.979 1.00 88.12 181 GLY A CA 1
ATOM 1440 C C . GLY A 1 181 ? -16.844 -3.180 2.739 1.00 88.12 181 GLY A C 1
ATOM 1441 O O . GLY A 1 181 ? -17.791 -3.558 3.430 1.00 88.12 181 GLY A O 1
ATOM 1442 N N . SER A 1 182 ? -17.009 -2.364 1.691 1.00 89.75 182 SER A N 1
ATOM 1443 C CA . SER A 1 182 ? -18.309 -1.777 1.347 1.00 89.75 182 SER A CA 1
ATOM 1444 C C . SER A 1 182 ? -19.340 -2.788 0.827 1.00 89.75 182 SER A C 1
ATOM 1446 O O . SER A 1 182 ? -20.532 -2.622 1.087 1.00 89.75 182 SER A O 1
ATOM 1448 N N . ILE A 1 183 ? -18.892 -3.828 0.117 1.00 93.31 183 ILE A N 1
ATOM 1449 C CA . ILE A 1 183 ? -19.762 -4.837 -0.506 1.00 93.31 183 ILE A CA 1
ATOM 1450 C C . ILE A 1 183 ? -20.161 -5.917 0.502 1.00 93.31 183 ILE A C 1
ATOM 1452 O O . ILE A 1 183 ? -21.333 -6.275 0.590 1.00 93.31 183 ILE A O 1
ATOM 1456 N N . PHE A 1 184 ? -19.198 -6.454 1.254 1.00 92.75 184 PHE A N 1
ATOM 1457 C CA . PHE A 1 184 ? -19.434 -7.596 2.140 1.00 92.75 184 PHE A CA 1
ATOM 1458 C C . PHE A 1 184 ? -19.978 -7.199 3.510 1.00 92.75 184 PHE A C 1
ATOM 1460 O O . PHE A 1 184 ? -20.621 -8.022 4.161 1.00 92.75 184 PHE A O 1
ATOM 1467 N N . TYR A 1 185 ? -19.735 -5.963 3.952 1.00 89.88 185 TYR A N 1
ATOM 1468 C CA . TYR A 1 185 ? -20.099 -5.518 5.295 1.00 89.88 185 TYR A CA 1
ATOM 1469 C C . TYR A 1 185 ? -20.789 -4.145 5.288 1.00 89.88 185 TYR A C 1
ATOM 1471 O O . TYR A 1 185 ? -20.313 -3.206 5.936 1.00 89.88 185 TYR A O 1
ATOM 1479 N N . PRO A 1 186 ? -21.942 -4.005 4.605 1.00 91.25 186 PRO A N 1
ATOM 1480 C CA . PRO A 1 186 ? -22.671 -2.737 4.551 1.00 91.25 186 PRO A CA 1
ATOM 1481 C C . PRO A 1 186 ? -23.078 -2.233 5.946 1.00 91.25 186 PRO A C 1
ATOM 1483 O O . PRO A 1 186 ? -23.086 -1.026 6.185 1.00 91.25 186 PRO A O 1
ATOM 1486 N N . GLU A 1 187 ? -23.335 -3.144 6.890 1.00 92.00 187 GLU A N 1
ATOM 1487 C CA . GLU A 1 187 ? -23.681 -2.821 8.281 1.00 92.00 187 GLU A CA 1
ATOM 1488 C C . GLU A 1 187 ? -22.573 -2.042 9.006 1.00 92.00 187 GLU A C 1
ATOM 1490 O O . GLU A 1 187 ? -22.867 -1.118 9.762 1.00 92.00 187 GLU A O 1
ATOM 1495 N N . ARG A 1 188 ? -21.290 -2.332 8.736 1.00 87.12 188 ARG A N 1
ATOM 1496 C CA . ARG A 1 188 ? -20.162 -1.590 9.336 1.00 87.12 188 ARG A CA 1
ATOM 1497 C C . ARG A 1 188 ? -20.151 -0.141 8.886 1.00 87.12 188 ARG A C 1
ATOM 1499 O O . ARG A 1 188 ? -19.933 0.764 9.686 1.00 87.12 188 ARG A O 1
ATOM 1506 N N . ARG A 1 189 ? -20.436 0.087 7.602 1.00 86.00 189 ARG A N 1
ATOM 1507 C CA . ARG A 1 189 ? -20.532 1.433 7.038 1.00 86.00 189 ARG A CA 1
ATOM 1508 C C . ARG A 1 189 ? -21.698 2.199 7.653 1.00 86.00 189 ARG A C 1
ATOM 1510 O O . ARG A 1 189 ? -21.540 3.374 7.964 1.00 86.00 189 ARG A O 1
ATOM 1517 N N . GLN A 1 190 ? -22.834 1.538 7.866 1.00 90.31 190 GLN A N 1
ATOM 1518 C CA . GLN A 1 190 ? -23.977 2.140 8.556 1.00 90.31 190 GLN A CA 1
ATOM 1519 C C . GLN A 1 190 ? -23.638 2.491 10.009 1.00 90.31 190 GLN A C 1
ATOM 1521 O O . GLN A 1 190 ? -23.926 3.604 10.439 1.00 90.31 190 GLN A O 1
ATOM 1526 N N . ALA A 1 191 ? -22.956 1.604 10.739 1.00 88.00 191 ALA A N 1
ATOM 1527 C CA . ALA A 1 191 ? -22.506 1.878 12.103 1.00 88.00 191 ALA A CA 1
ATOM 1528 C C . ALA A 1 191 ? -21.494 3.038 12.163 1.00 88.00 191 ALA A C 1
ATOM 1530 O O . ALA A 1 191 ? -21.585 3.898 13.037 1.00 88.00 191 ALA A O 1
ATOM 1531 N N . ALA A 1 192 ? -20.554 3.106 11.216 1.00 84.81 192 ALA A N 1
ATOM 1532 C CA . ALA A 1 192 ? -19.597 4.205 11.116 1.00 84.81 192 ALA A CA 1
ATOM 1533 C C . ALA A 1 192 ? -20.282 5.547 10.811 1.00 84.81 192 ALA A C 1
ATOM 1535 O O . ALA A 1 192 ? -19.949 6.552 11.434 1.00 84.81 192 ALA A O 1
ATOM 1536 N N . LEU A 1 193 ? -21.263 5.563 9.903 1.00 87.94 193 LEU A N 1
ATOM 1537 C CA . LEU A 1 193 ? -22.059 6.756 9.599 1.00 87.94 193 LEU A CA 1
ATOM 1538 C C . LEU A 1 193 ? -22.906 7.197 10.802 1.00 87.94 193 LEU A C 1
ATOM 1540 O O . LEU A 1 193 ? -22.871 8.368 11.157 1.00 87.94 193 LEU A O 1
ATOM 1544 N N . ALA A 1 194 ? -23.559 6.267 11.503 1.00 89.38 194 ALA A N 1
ATOM 1545 C CA . ALA A 1 194 ? -24.302 6.575 12.728 1.00 89.38 194 ALA A CA 1
ATOM 1546 C C . ALA A 1 194 ? -23.393 7.146 13.841 1.00 89.38 194 ALA A C 1
ATOM 1548 O O . ALA A 1 194 ? -23.784 8.041 14.593 1.00 89.38 194 ALA A O 1
ATOM 1549 N N . ASN A 1 195 ? -22.145 6.671 13.929 1.00 86.38 195 ASN A N 1
ATOM 1550 C CA . ASN A 1 195 ? -21.144 7.229 14.840 1.00 86.38 195 ASN A CA 1
ATOM 1551 C C . ASN A 1 195 ? -20.664 8.623 14.405 1.00 86.38 195 ASN A C 1
ATOM 1553 O O . ASN A 1 195 ? -20.411 9.471 15.258 1.00 86.38 195 ASN A O 1
ATOM 1557 N N . LEU A 1 196 ? -20.553 8.884 13.100 1.00 84.38 196 LEU A N 1
ATOM 1558 C CA . LEU A 1 196 ? -20.226 10.216 12.587 1.00 84.38 196 LEU A CA 1
ATOM 1559 C C . LEU A 1 196 ? -21.355 11.213 12.860 1.00 84.38 196 LEU A C 1
ATOM 1561 O O . LEU A 1 196 ? -21.060 12.322 13.289 1.00 84.38 196 LEU A O 1
ATOM 1565 N N . ASP A 1 197 ? -22.618 10.815 12.714 1.00 85.19 197 ASP A N 1
ATOM 1566 C CA . ASP A 1 197 ? -23.769 11.675 13.021 1.00 85.19 197 ASP A CA 1
ATOM 1567 C C . ASP A 1 197 ? -23.859 12.010 14.518 1.00 85.19 197 ASP A C 1
ATOM 1569 O O . ASP A 1 197 ? -24.232 13.121 14.887 1.00 85.19 197 ASP A O 1
ATOM 1573 N N . SER A 1 198 ? -23.447 11.090 15.398 1.00 81.00 198 SER A N 1
ATOM 1574 C CA . SER A 1 198 ? -23.399 11.360 16.845 1.00 81.00 198 SER A CA 1
ATOM 1575 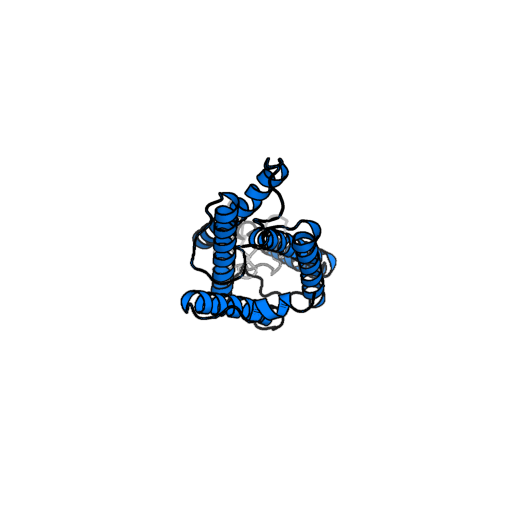C C . SER A 1 198 ? -22.205 12.223 17.279 1.00 81.00 198 SER A C 1
ATOM 1577 O O . SER A 1 198 ? -22.274 12.872 18.322 1.00 81.00 198 SER A O 1
ATOM 1579 N N . GLN A 1 199 ? -21.123 12.276 16.493 1.00 75.44 199 GLN A N 1
ATOM 1580 C CA . GLN A 1 199 ? -19.974 13.167 16.731 1.00 75.44 199 GLN A CA 1
ATOM 1581 C C . GLN A 1 199 ? -20.104 14.515 16.002 1.00 75.44 199 GLN A C 1
ATOM 1583 O O . GLN A 1 199 ? -19.503 15.516 16.401 1.00 75.44 199 GLN A O 1
ATOM 1588 N N . GLY A 1 200 ? -20.882 14.542 14.924 1.00 67.94 200 GLY A N 1
ATOM 1589 C CA . GLY A 1 200 ? -21.046 15.634 13.976 1.00 67.94 200 GLY A CA 1
ATOM 1590 C C . GLY A 1 200 ? -22.104 16.640 14.396 1.00 67.94 200 GLY A C 1
ATOM 1591 O O . GLY A 1 200 ? -23.058 16.881 13.673 1.00 67.94 200 GLY A O 1
ATOM 1592 N N . THR A 1 201 ? -21.941 17.211 15.579 1.00 54.22 201 THR A N 1
ATOM 1593 C CA . THR A 1 201 ? -22.206 18.612 15.933 1.00 54.22 201 THR A CA 1
ATOM 1594 C C . THR A 1 201 ? -22.157 18.652 17.454 1.00 54.22 201 THR A C 1
ATOM 1596 O O . THR A 1 201 ? -22.943 17.959 18.099 1.00 54.22 201 THR A O 1
ATOM 1599 N N . PRO A 1 202 ? -21.288 19.461 18.087 1.00 57.38 202 PRO A N 1
ATOM 1600 C CA . PRO A 1 202 ? -21.674 19.982 19.382 1.00 57.38 202 PRO A CA 1
ATOM 1601 C C . PRO A 1 202 ? -22.994 20.704 19.116 1.00 57.38 202 PRO A C 1
ATOM 1603 O O . PRO A 1 202 ? -22.998 21.786 18.520 1.00 57.38 202 PRO A O 1
ATOM 1606 N N . GLY A 1 203 ? -24.117 20.058 19.454 1.00 56.44 203 GLY A N 1
ATOM 1607 C CA . GLY A 1 203 ? -25.411 20.722 19.484 1.00 56.44 203 GLY A CA 1
ATOM 1608 C C . GLY A 1 203 ? -25.190 22.064 20.179 1.00 56.44 203 GLY A C 1
ATOM 1609 O O . GLY A 1 203 ? -24.391 22.092 21.124 1.00 56.44 203 GLY A O 1
ATOM 1610 N N . PRO A 1 204 ? -25.753 23.166 19.644 1.00 62.78 204 PRO A N 1
ATOM 1611 C CA . PRO A 1 204 ? -25.409 24.535 20.029 1.00 62.78 204 PRO A CA 1
ATOM 1612 C C . PRO A 1 204 ? -25.246 24.572 21.534 1.00 62.78 204 PRO A C 1
ATOM 1614 O O . PRO A 1 204 ? -26.246 24.325 22.200 1.00 62.78 204 PRO A O 1
ATOM 1617 N N . ALA A 1 205 ? -23.989 24.737 21.993 1.00 59.97 205 ALA A N 1
ATOM 1618 C CA . ALA A 1 205 ? -23.526 24.362 23.330 1.00 59.97 205 ALA A CA 1
ATOM 1619 C C . ALA A 1 205 ? -24.689 24.441 24.301 1.00 59.97 205 ALA A C 1
ATOM 1621 O O . ALA A 1 205 ? -25.133 25.556 24.583 1.00 59.97 205 ALA A O 1
ATOM 1622 N N . GLU A 1 206 ? -25.249 23.281 24.662 1.00 57.50 206 GLU A N 1
ATOM 1623 C CA . GLU A 1 206 ? -26.433 23.209 25.501 1.00 57.50 206 GLU A CA 1
ATOM 1624 C C . GLU A 1 206 ? -26.061 23.940 26.781 1.00 57.50 206 GLU A C 1
ATOM 1626 O O . GLU A 1 206 ? -25.294 23.443 27.608 1.00 57.50 206 GLU A O 1
ATOM 1631 N N . LYS A 1 207 ? -26.455 25.216 26.853 1.00 63.72 207 LYS A N 1
ATOM 1632 C CA . LYS A 1 207 ? -26.121 26.082 27.967 1.00 63.72 207 LYS A CA 1
ATOM 1633 C C . LYS A 1 207 ? -26.811 25.406 29.127 1.00 63.72 207 LYS A C 1
ATOM 1635 O O . LYS A 1 207 ? -28.033 25.439 29.200 1.00 63.72 207 LYS A O 1
ATOM 1640 N N . SER A 1 208 ? -26.042 24.749 29.990 1.00 66.94 208 SER A N 1
ATOM 1641 C CA . SER A 1 208 ? -26.571 24.211 31.230 1.00 66.94 208 SER A CA 1
ATOM 1642 C C . SER A 1 208 ? -27.101 25.408 32.012 1.00 66.94 208 SER A C 1
ATOM 1644 O O . SER A 1 208 ? -26.327 26.167 32.603 1.00 66.94 208 SER A O 1
ATOM 1646 N N . GLU A 1 209 ? -28.403 25.649 31.934 1.00 71.25 209 GLU A N 1
ATOM 1647 C CA . GLU A 1 209 ? -29.024 26.741 32.657 1.00 71.25 209 GLU A CA 1
ATOM 1648 C C . GLU A 1 209 ? -29.062 26.329 34.130 1.00 71.25 209 GLU A C 1
ATOM 1650 O O . GLU A 1 209 ? -29.708 25.358 34.531 1.00 71.25 209 GLU A O 1
ATOM 1655 N N . THR A 1 210 ? -28.285 27.030 34.951 1.00 76.00 210 THR A N 1
ATOM 1656 C CA . THR A 1 210 ? -28.369 26.921 36.402 1.00 76.00 210 THR A CA 1
ATOM 1657 C C . THR A 1 210 ? -29.499 27.812 36.891 1.00 76.00 210 THR A C 1
ATOM 1659 O O . THR A 1 210 ? -29.559 29.006 36.585 1.00 76.00 210 THR A O 1
ATOM 1662 N N . CYS A 1 211 ? -30.412 27.251 37.683 1.00 73.81 211 CYS A N 1
ATOM 1663 C CA . CYS A 1 211 ? -31.416 28.064 38.356 1.00 73.81 211 CYS A CA 1
ATOM 1664 C C . CYS A 1 211 ? -30.718 28.995 39.361 1.00 73.81 211 CYS A C 1
ATOM 1666 O O . CYS A 1 211 ? -30.001 28.524 40.242 1.00 73.81 211 CYS A O 1
ATOM 1668 N N . ARG A 1 212 ? -30.929 30.314 39.263 1.00 77.75 212 ARG A N 1
ATOM 1669 C CA . ARG A 1 212 ? -30.239 31.293 40.126 1.00 77.75 212 ARG A CA 1
ATOM 1670 C C . ARG A 1 212 ? -30.616 31.196 41.602 1.00 77.75 212 ARG A C 1
ATOM 1672 O O . ARG A 1 212 ? -29.778 31.493 42.443 1.00 77.75 212 ARG A O 1
ATOM 1679 N N . LEU A 1 213 ? -31.851 30.802 41.916 1.00 81.25 213 LEU A N 1
ATOM 1680 C CA . LEU A 1 213 ? -32.315 30.743 43.305 1.00 81.25 213 LEU A CA 1
ATOM 1681 C C . LEU A 1 213 ? -31.789 29.517 44.048 1.00 81.25 213 LEU A C 1
ATOM 1683 O O . LEU A 1 213 ? -31.378 29.634 45.196 1.00 81.25 213 LEU A O 1
ATOM 1687 N N . CYS A 1 214 ? -31.806 28.341 43.416 1.00 84.75 214 CYS A N 1
ATOM 1688 C CA . CYS A 1 214 ? -31.402 27.097 44.076 1.00 84.75 214 CYS A CA 1
ATOM 1689 C C . CYS A 1 214 ? -30.015 26.590 43.652 1.00 84.75 214 CYS A C 1
ATOM 1691 O O . CYS A 1 214 ? -29.546 25.592 44.191 1.00 84.75 214 CYS A O 1
ATOM 1693 N N . GLY A 1 215 ? -29.369 27.234 42.673 1.00 79.12 215 GLY A N 1
ATOM 1694 C CA . GLY A 1 215 ? -28.047 26.861 42.157 1.00 79.12 215 GLY A CA 1
ATOM 1695 C C . GLY A 1 215 ? -28.009 25.538 41.384 1.00 79.12 215 GLY A C 1
ATOM 1696 O O . GLY A 1 215 ? -26.938 25.095 40.975 1.00 79.12 215 GLY A O 1
ATOM 1697 N N . ARG A 1 216 ? -29.155 24.880 41.180 1.00 80.12 216 ARG A N 1
ATOM 1698 C CA . ARG A 1 216 ? -29.225 23.551 40.567 1.00 80.12 216 ARG A CA 1
ATOM 1699 C C . ARG A 1 216 ? -29.034 23.650 39.053 1.00 80.12 216 ARG A C 1
ATOM 1701 O O . ARG A 1 216 ? -29.697 24.458 38.403 1.00 80.12 216 ARG A O 1
ATOM 1708 N N . GLN A 1 217 ? -28.150 22.820 38.500 1.00 76.62 217 GLN A N 1
ATOM 1709 C CA . GLN A 1 217 ? -28.056 22.608 37.054 1.00 76.62 217 GLN A CA 1
ATOM 1710 C C . GLN A 1 217 ? -29.302 21.863 36.574 1.00 76.62 217 GLN A C 1
ATOM 1712 O O . GLN A 1 217 ? -29.651 20.822 37.133 1.00 76.62 217 GLN A O 1
ATOM 1717 N N . ILE A 1 218 ? -29.976 22.399 35.559 1.00 71.19 218 ILE A N 1
ATOM 1718 C CA . ILE A 1 218 ? -31.111 21.737 34.917 1.00 71.19 218 ILE A CA 1
ATOM 1719 C C . ILE A 1 218 ? -30.537 20.865 33.805 1.00 71.19 218 ILE A C 1
ATOM 1721 O O . ILE A 1 218 ? -30.103 21.374 32.776 1.00 71.19 218 ILE A O 1
ATOM 1725 N N . GLN A 1 219 ? -30.469 19.557 34.048 1.00 65.50 219 GLN A N 1
ATOM 1726 C CA . GLN A 1 219 ? -30.072 18.589 33.030 1.00 65.50 219 GLN A CA 1
ATOM 1727 C C . GLN A 1 219 ? -31.314 18.181 32.215 1.00 65.50 219 GLN A C 1
ATOM 1729 O O . GLN A 1 219 ? -32.297 17.713 32.798 1.00 65.50 219 GLN A O 1
ATOM 1734 N N . PRO A 1 220 ? -31.306 18.323 30.881 1.00 63.75 220 PRO A N 1
ATOM 1735 C CA . PRO A 1 220 ? -32.246 17.589 30.037 1.00 63.75 220 PRO A CA 1
ATOM 1736 C C . PRO A 1 220 ? -31.942 16.087 30.194 1.00 63.75 220 PRO A C 1
ATOM 1738 O O . PRO A 1 220 ? -30.768 15.725 30.264 1.00 63.75 220 PRO A O 1
ATOM 1741 N N . PRO A 1 221 ? -32.941 15.190 30.321 1.00 54.97 221 PRO A N 1
ATOM 1742 C CA . PRO A 1 221 ? -34.249 15.238 29.677 1.00 54.97 221 PRO A CA 1
ATOM 1743 C C . PRO A 1 221 ? -35.422 15.316 30.669 1.00 54.97 221 PRO A C 1
ATOM 1745 O O . PRO A 1 221 ? -36.523 14.860 30.350 1.00 54.97 221 PRO A O 1
ATOM 1748 N N . GLU A 1 222 ? -35.223 15.851 31.879 1.00 54.62 222 GLU A N 1
ATOM 1749 C CA . GLU A 1 222 ? -36.327 16.030 32.827 1.00 54.62 222 GLU A CA 1
ATOM 1750 C C . GLU A 1 222 ? -37.308 17.069 32.279 1.00 54.62 222 GLU A C 1
ATOM 1752 O O . GLU A 1 222 ? -37.169 18.259 32.538 1.00 54.62 222 GLU A O 1
ATOM 1757 N N . THR A 1 223 ? -38.278 16.605 31.484 1.00 50.00 223 THR A N 1
ATOM 1758 C CA . THR A 1 223 ? -39.314 17.413 30.830 1.00 50.00 223 THR A CA 1
ATOM 1759 C C . THR A 1 223 ? -39.791 18.546 31.750 1.00 50.00 223 THR A C 1
ATOM 1761 O O . THR A 1 223 ? -40.501 18.287 32.731 1.00 50.00 223 THR A O 1
ATOM 1764 N N . PRO A 1 224 ? -39.393 19.808 31.496 1.00 51.72 224 PRO A N 1
ATOM 1765 C CA . PRO A 1 224 ? -39.989 20.926 32.200 1.00 51.72 224 PRO A CA 1
ATOM 1766 C C . PRO A 1 224 ? -41.461 20.967 31.787 1.00 51.72 224 PRO A C 1
ATOM 1768 O O . PRO A 1 224 ? -41.785 20.835 30.606 1.00 51.72 224 PRO A O 1
ATOM 1771 N N . TYR A 1 225 ? -42.376 21.114 32.745 1.00 51.81 225 TYR A N 1
ATOM 1772 C CA . TYR A 1 225 ? -43.779 21.327 32.406 1.00 51.81 225 TYR A CA 1
ATOM 1773 C C . TYR A 1 225 ? -43.878 22.665 31.667 1.00 51.81 225 TYR A C 1
ATOM 1775 O O . TYR A 1 225 ? -43.696 23.729 32.257 1.00 51.81 225 TYR A O 1
ATOM 1783 N N . VAL A 1 226 ? -44.124 22.615 30.360 1.00 52.00 226 VAL A N 1
ATOM 1784 C CA . VAL A 1 226 ? -44.316 23.807 29.532 1.00 52.00 226 VAL A CA 1
ATOM 1785 C C . VAL A 1 226 ? -45.724 24.334 29.808 1.00 52.00 226 VAL A C 1
ATOM 1787 O O . VAL A 1 226 ? -46.684 23.930 29.161 1.00 52.00 226 VAL A O 1
ATOM 1790 N N . ILE A 1 227 ? -45.862 25.217 30.799 1.00 54.25 227 ILE A N 1
ATOM 1791 C CA . ILE A 1 227 ? -47.166 25.801 31.182 1.00 54.25 227 ILE A CA 1
ATOM 1792 C C . ILE A 1 227 ? -47.630 26.858 30.156 1.00 54.25 227 ILE A C 1
ATOM 1794 O O . ILE A 1 227 ? -48.805 27.191 30.067 1.00 54.25 227 ILE A O 1
ATOM 1798 N N . ASN A 1 228 ? -46.726 27.351 29.315 1.00 51.88 228 ASN A N 1
ATOM 1799 C CA . ASN A 1 228 ? -46.999 28.139 28.115 1.00 51.88 228 ASN A CA 1
ATOM 1800 C C . ASN A 1 228 ? -45.701 28.147 27.300 1.00 51.88 228 ASN A C 1
ATOM 1802 O O . ASN A 1 228 ? -44.631 28.132 27.904 1.00 51.88 228 ASN A O 1
ATOM 1806 N N . ARG A 1 229 ? -45.754 28.181 25.959 1.00 55.56 229 ARG A N 1
ATOM 1807 C CA . ARG A 1 229 ? -44.607 27.994 25.024 1.00 55.56 229 ARG A CA 1
ATOM 1808 C C . ARG A 1 229 ? -43.363 28.901 25.225 1.00 55.56 229 ARG A C 1
ATOM 1810 O O . ARG A 1 229 ? -42.479 28.890 24.377 1.00 55.56 229 ARG A O 1
ATOM 1817 N N . LYS A 1 230 ? -43.277 29.708 26.286 1.00 59.28 230 LYS A N 1
ATOM 1818 C CA . LYS A 1 230 ? -42.179 30.648 26.564 1.00 59.28 230 LYS A CA 1
ATOM 1819 C C . LYS A 1 230 ? -41.715 30.719 28.030 1.00 59.28 230 LYS A C 1
ATOM 1821 O O . LYS A 1 230 ? -40.907 31.590 28.334 1.00 59.28 230 LYS A O 1
ATOM 1826 N N . LEU A 1 231 ? -42.206 29.868 28.936 1.00 66.00 231 LEU A N 1
ATOM 1827 C CA . LEU A 1 231 ? -41.761 29.873 30.338 1.00 66.00 231 LEU A CA 1
ATOM 1828 C C . LEU A 1 231 ? -41.228 28.501 30.754 1.00 66.00 231 LEU A C 1
ATOM 1830 O O . LEU A 1 231 ? -41.983 27.529 30.792 1.00 66.00 231 LEU A O 1
ATOM 1834 N N . ILE A 1 232 ? -39.946 28.450 31.110 1.00 67.50 232 ILE A N 1
ATOM 1835 C CA . ILE A 1 232 ? -39.333 27.316 31.803 1.00 67.50 232 ILE A CA 1
ATOM 1836 C C . ILE A 1 232 ? -39.328 27.677 33.289 1.00 67.50 232 ILE A C 1
ATOM 1838 O O . ILE A 1 232 ? -38.771 28.700 33.676 1.00 67.50 232 ILE A O 1
ATOM 1842 N N . VAL A 1 233 ? -39.984 26.873 34.125 1.00 74.50 233 VAL A N 1
ATOM 1843 C CA . VAL A 1 233 ? -40.093 27.127 35.570 1.00 74.50 233 VAL A CA 1
ATOM 1844 C C . VAL A 1 233 ? -39.327 26.052 36.332 1.00 74.50 233 VAL A C 1
ATOM 1846 O O . VAL A 1 233 ? -39.470 24.859 36.051 1.00 74.50 233 VAL A O 1
ATOM 1849 N N . CYS A 1 234 ? -38.509 26.450 37.307 1.00 72.56 234 CYS A N 1
ATOM 1850 C CA . CYS A 1 234 ? -37.801 25.491 38.153 1.00 72.56 234 CYS A CA 1
ATOM 1851 C C . CYS A 1 234 ? -38.777 24.795 39.118 1.00 72.56 234 CYS A C 1
ATOM 1853 O O . CYS A 1 234 ? -39.399 25.456 39.946 1.00 72.56 234 CYS A O 1
ATOM 1855 N N . LYS A 1 235 ? -38.854 23.456 39.087 1.00 77.38 235 LYS A N 1
ATOM 1856 C CA . LYS A 1 235 ? -39.728 22.656 39.975 1.00 77.38 235 LYS A CA 1
ATOM 1857 C C . LYS A 1 235 ? -39.537 22.934 41.470 1.00 77.38 235 LYS A C 1
ATOM 1859 O O . LYS A 1 235 ? -40.491 22.818 42.226 1.00 77.38 235 LYS A O 1
ATOM 1864 N N . GLN A 1 236 ? -38.315 23.253 41.901 1.00 81.69 236 GLN A N 1
ATOM 1865 C CA . GLN A 1 236 ? -37.994 23.352 43.327 1.00 81.69 236 GLN A CA 1
ATOM 1866 C C . GLN A 1 236 ? -38.383 24.704 43.934 1.00 81.69 236 GLN A C 1
ATOM 1868 O O . GLN A 1 236 ? -38.840 24.754 45.070 1.00 81.69 236 GLN A O 1
ATOM 1873 N N . CYS A 1 237 ? -38.168 25.799 43.201 1.00 83.00 237 CYS A N 1
ATOM 1874 C CA . CYS A 1 237 ? -38.393 27.161 43.696 1.00 83.00 237 CYS A CA 1
ATOM 1875 C C . CYS A 1 237 ? -39.538 27.896 42.987 1.00 83.00 237 CYS A C 1
ATOM 1877 O O . CYS A 1 237 ? -39.841 29.024 43.358 1.00 83.00 237 CYS A O 1
ATOM 1879 N N . ASN A 1 238 ? -40.172 27.267 41.991 1.00 79.44 238 ASN A N 1
ATOM 1880 C CA . ASN A 1 238 ? -41.254 27.831 41.182 1.00 79.44 238 ASN A CA 1
ATOM 1881 C C . ASN A 1 238 ? -40.896 29.169 40.497 1.00 79.44 238 ASN A C 1
ATOM 1883 O O . ASN A 1 238 ? -41.766 29.998 40.242 1.00 79.44 238 ASN A O 1
ATOM 1887 N N . ASP A 1 239 ? -39.607 29.383 40.215 1.00 74.56 239 ASP A N 1
ATOM 1888 C CA . ASP A 1 239 ? -39.087 30.621 39.630 1.00 74.56 239 ASP A CA 1
ATOM 1889 C C . ASP A 1 239 ? -38.961 30.535 38.108 1.00 74.56 239 ASP A C 1
ATOM 1891 O O . ASP A 1 239 ? -38.702 29.465 37.544 1.00 74.56 239 ASP A O 1
ATOM 1895 N N . ASN A 1 240 ? -39.159 31.677 37.454 1.00 71.81 240 ASN A N 1
ATOM 1896 C CA . ASN A 1 240 ? -39.251 31.801 36.008 1.00 71.81 240 ASN A CA 1
ATOM 1897 C C . ASN A 1 240 ? -37.863 31.992 35.383 1.00 71.81 240 ASN A C 1
ATOM 1899 O O . ASN A 1 240 ? -37.230 33.040 35.520 1.00 71.81 240 ASN A O 1
ATOM 1903 N N . ILE A 1 241 ? -37.413 30.989 34.636 1.00 67.19 241 ILE A N 1
ATOM 1904 C CA . ILE A 1 241 ? -36.155 31.004 33.897 1.00 67.19 241 ILE A CA 1
ATOM 1905 C C . ILE A 1 241 ? -36.448 31.625 32.530 1.00 67.19 241 ILE A C 1
ATOM 1907 O O . ILE A 1 241 ? -36.571 30.950 31.511 1.00 67.19 241 ILE A O 1
ATOM 1911 N N . GLN A 1 242 ? -36.643 32.943 32.502 1.00 64.25 242 GLN A N 1
ATOM 1912 C CA . GLN A 1 242 ? -36.643 33.672 31.239 1.00 64.25 242 GLN A CA 1
ATOM 1913 C C . GLN A 1 242 ? -35.201 33.799 30.756 1.00 64.25 242 GLN A C 1
ATOM 1915 O O . GLN A 1 242 ? -34.384 34.479 31.385 1.00 64.25 242 GLN A O 1
ATOM 1920 N N . SER A 1 243 ? -34.903 33.176 29.616 1.00 54.53 243 SER A N 1
ATOM 1921 C CA . SER A 1 243 ? -33.671 33.396 28.869 1.00 54.53 243 SER A CA 1
ATOM 1922 C C . SER A 1 243 ? -33.568 34.887 28.520 1.00 54.53 243 SER A C 1
ATOM 1924 O O . SER A 1 243 ? -34.174 35.354 27.553 1.00 54.53 243 SER A O 1
ATOM 1926 N N . ARG A 1 244 ? -32.832 35.670 29.318 1.00 53.66 244 ARG A N 1
ATOM 1927 C CA . ARG A 1 244 ? -32.312 36.961 28.856 1.00 53.66 244 ARG A CA 1
ATOM 1928 C C . ARG A 1 244 ? -31.262 36.635 27.795 1.00 53.66 244 ARG A C 1
ATOM 1930 O O . ARG A 1 244 ? -30.135 36.296 28.147 1.00 53.66 244 ARG A O 1
ATOM 1937 N N . THR A 1 245 ? -31.684 36.625 26.532 1.00 52.75 245 THR A N 1
ATOM 1938 C CA . THR A 1 245 ? -30.790 36.728 25.371 1.00 52.75 245 THR A CA 1
ATOM 1939 C C . THR A 1 245 ? -29.980 38.005 25.453 1.00 52.75 245 THR A C 1
ATOM 1941 O O . THR A 1 245 ? -30.604 39.042 25.781 1.00 52.75 245 THR A O 1
#

Foldseek 3Di:
DPPPVVVVVPPPCPPVVVVVVCVLLVVLVVLVVVLLPDLDDADPVNVVSVLVSLLVLLLVLLVVVVCVLVVVPPCDDDDDDDPDDVVPDDPPDDPDVVSVVLNVLSVVSVVVSVCSVVCVVVVVDDPVNPDSDRQDPVLVVVLVVVLVVQLCCCCPVVVDDNSSSVSVSVVSSVVSSVVCCCVVPVVVVVVVVVVCVVVPDCPVVPPQDQDPPPRDGDDPPPPQPCPDVQFRADPPPRDTPHPPD

Secondary structure (DSSP, 8-state):
--HHHHHHTT--TT-HHHHHHHHHHHHHHHHHHHHHH--PPPPHHHHHHHHHHHHHHHHHHHHHHHHHHTT--------SSSTTTSTTS-------HHHHHTTHHHHHHHHHHHHHHHHHHTTSS-TTTS--S---HHHHHHHHHHHHHHHHIIIIIS---HHHHHHHHHHHHHHHHHHHHHHH-HHHHHHHHHHHHHHS---TT----B-TTT--B--TTS----SSTT-EE-TTT--EE----

pLDDT: mean 76.91, std 15.45, range [43.69, 96.0]

Radius of gyration: 29.23 Å; chains: 1; bounding box: 76×63×75 Å

Sequence (245 aa):
MRAGFFKFLTVPCRDTRIFALLVFFGAGLALSIFHVFTDRQKSRIEKYAMLFFAVMANAICGILASLHILGISTKAPDAFFILRVWDLLDPEDAPSVVSRIYLILPVWNIINCVLLIVSFRLGWITDKNISDEKAGRLEILLGSLITAVIFVVCQFIFKLYWAITFSICVIYATSFSDAFGSIFYPERRQAALANLDSQGTPGPAEKSETCRLCGRQIQPPETPYVINRKLIVCKQCNDNIQSRT